Protein AF-A0A5E4NV69-F1 (afdb_monomer_lite)

pLDDT: mean 78.33, std 26.81, range [25.09, 98.44]

Foldseek 3Di:
DKAWQPQLFLQHFPHTDIDDDDPDVVVVVQVVCQCPQCDPDPPDHPDGHHPHDDDPNRVVRSVVCVVCSVVSLVVLVVLLVVVCVLCPPPPKAWDDDDPPDDDSCSFGWIWALPVVVVQVVCVVVVWHKDFDDQADPCRDPVNVVSVVVPCVDVQQPPPPDDDDSSSGTIMGTDRDPPDDPDRPDDDDDDDDDDDDDDDDDDDDDD

Radius of gyration: 25.79 Å; chains: 1; bounding box: 51×70×80 Å

Secondary structure (DSSP, 8-state):
-EEE--TTSTT--SS--EEE--S-HHHHHHHHHHTBTT-SBTTB--S---B-PPPHHHHHHHHHHGGGHHHHHHHHHHHHHHHHHHTTTSSSB---PPTT-----S---EEETTHHHHHHHHHHTT--EEES-SS-GGGSGGGGGGGGGGGG-TTT----SSS-TT-SEEEEE---TT----------------------------

Structure (mmCIF, N/CA/C/O backbone):
data_AF-A0A5E4NV69-F1
#
_entry.id   AF-A0A5E4NV69-F1
#
loop_
_atom_site.group_PDB
_atom_site.id
_atom_site.type_symbol
_atom_site.label_atom_id
_atom_site.label_alt_id
_atom_site.label_comp_id
_atom_site.label_asym_id
_atom_site.label_entity_id
_atom_site.label_seq_id
_atom_site.pdbx_PDB_ins_code
_atom_site.Cartn_x
_atom_site.Cartn_y
_atom_site.Cartn_z
_atom_site.occupancy
_atom_site.B_iso_or_equiv
_atom_site.auth_seq_id
_atom_site.auth_comp_id
_atom_site.auth_asym_id
_atom_site.auth_atom_id
_atom_site.pdbx_PDB_model_num
ATOM 1 N N . MET A 1 1 ? -1.134 5.562 -13.848 1.00 91.81 1 MET A N 1
ATOM 2 C CA . MET A 1 1 ? -1.325 5.163 -12.432 1.00 91.81 1 MET A CA 1
ATOM 3 C C . MET A 1 1 ? -0.018 4.654 -11.845 1.00 91.81 1 MET A C 1
ATOM 5 O O . MET A 1 1 ? 0.727 3.996 -12.557 1.00 91.81 1 MET A O 1
ATOM 9 N N . ALA A 1 2 ? 0.255 4.934 -10.568 1.00 96.50 2 ALA A N 1
ATOM 10 C CA . ALA A 1 2 ? 1.424 4.419 -9.848 1.00 96.50 2 ALA A CA 1
ATOM 11 C C . ALA A 1 2 ? 0.993 3.464 -8.725 1.00 96.50 2 ALA A C 1
ATOM 13 O O . ALA A 1 2 ? 0.001 3.708 -8.038 1.00 96.50 2 ALA A O 1
ATOM 14 N N . TRP A 1 3 ? 1.753 2.390 -8.536 1.00 97.56 3 TRP A N 1
ATOM 15 C CA . TRP A 1 3 ? 1.446 1.288 -7.630 1.00 97.56 3 TRP A CA 1
ATOM 16 C C . TRP A 1 3 ? 2.608 1.041 -6.676 1.00 97.56 3 TRP A C 1
ATOM 18 O O . TRP A 1 3 ? 3.769 1.074 -7.079 1.00 97.56 3 TRP A O 1
ATOM 28 N N . SER A 1 4 ? 2.285 0.740 -5.419 1.00 97.50 4 SER A N 1
ATOM 29 C CA . SER A 1 4 ? 3.247 0.266 -4.424 1.00 97.50 4 SER A CA 1
ATOM 30 C C . SER A 1 4 ? 3.010 -1.214 -4.161 1.00 97.50 4 SER A C 1
ATOM 32 O O . SER A 1 4 ? 1.874 -1.627 -3.916 1.00 97.50 4 SER A O 1
ATOM 34 N N . PHE A 1 5 ? 4.095 -1.979 -4.155 1.00 98.00 5 PHE A N 1
ATOM 35 C CA . PHE A 1 5 ? 4.128 -3.389 -3.784 1.00 98.00 5 PHE A CA 1
ATOM 36 C C . PHE A 1 5 ? 4.839 -3.611 -2.451 1.00 98.00 5 PHE A C 1
ATOM 38 O O . PHE A 1 5 ? 5.329 -4.707 -2.195 1.00 98.00 5 PHE A O 1
ATOM 45 N N . TYR A 1 6 ? 4.868 -2.595 -1.582 1.00 97.06 6 TYR A N 1
ATOM 46 C CA . TYR A 1 6 ? 5.355 -2.760 -0.214 1.00 97.06 6 TYR A CA 1
ATOM 47 C C . TYR A 1 6 ? 4.660 -3.969 0.448 1.00 97.06 6 TYR A C 1
ATOM 49 O O . TYR A 1 6 ? 3.451 -4.137 0.243 1.00 97.06 6 TYR A O 1
ATOM 57 N N . PRO A 1 7 ? 5.344 -4.801 1.256 1.00 96.06 7 PRO A N 1
ATOM 58 C CA . PRO A 1 7 ? 4.806 -6.095 1.692 1.00 96.06 7 PRO A CA 1
ATOM 59 C C . PRO A 1 7 ? 3.445 -6.026 2.402 1.00 96.06 7 PRO A C 1
ATOM 61 O O . PRO A 1 7 ? 2.652 -6.962 2.324 1.00 96.06 7 PRO A O 1
ATOM 64 N N . GLY A 1 8 ? 3.132 -4.900 3.053 1.00 91.56 8 GLY A N 1
ATOM 65 C CA . GLY A 1 8 ? 1.837 -4.667 3.702 1.00 91.56 8 GLY A CA 1
ATOM 66 C C . GLY A 1 8 ? 0.659 -4.356 2.761 1.00 91.56 8 GLY A C 1
ATOM 67 O O . GLY A 1 8 ? -0.475 -4.261 3.234 1.00 91.56 8 GLY A O 1
ATOM 68 N N . LYS A 1 9 ? 0.886 -4.151 1.458 1.00 95.00 9 LYS A N 1
ATOM 69 C CA . LYS A 1 9 ? -0.160 -3.842 0.464 1.00 95.00 9 LYS A CA 1
ATOM 70 C C . LYS A 1 9 ? -0.985 -5.082 0.113 1.00 95.00 9 LYS A C 1
ATOM 72 O O . LYS A 1 9 ? -0.605 -6.212 0.402 1.00 95.00 9 LYS A O 1
ATOM 77 N N . ASN A 1 10 ? -2.144 -4.872 -0.516 1.00 95.94 10 ASN A N 1
ATOM 78 C CA . ASN A 1 10 ? -3.026 -5.977 -0.917 1.00 95.94 10 ASN A CA 1
ATOM 79 C C . ASN A 1 10 ? -2.339 -6.947 -1.883 1.00 95.94 10 ASN A C 1
ATOM 81 O O . ASN A 1 10 ? -2.522 -8.155 -1.766 1.00 95.94 10 ASN A O 1
ATOM 85 N N . LEU A 1 11 ? -1.529 -6.401 -2.789 1.00 97.56 11 LEU A N 1
ATOM 86 C CA . LEU A 1 11 ? -0.568 -7.131 -3.598 1.00 97.56 11 LEU A CA 1
ATOM 87 C C . LEU A 1 11 ? 0.833 -6.680 -3.171 1.00 97.56 11 LEU A C 1
ATOM 89 O O . LEU A 1 11 ? 1.351 -5.689 -3.672 1.00 97.56 11 LEU A O 1
ATOM 93 N N . GLY A 1 12 ? 1.394 -7.354 -2.170 1.00 96.94 12 GLY A N 1
ATOM 94 C CA . GLY A 1 12 ? 2.727 -7.059 -1.644 1.00 96.94 12 GLY A CA 1
ATOM 95 C C . GLY A 1 12 ? 3.786 -8.012 -2.192 1.00 96.94 12 GLY A C 1
ATOM 96 O O . GLY A 1 12 ? 3.556 -9.226 -2.268 1.00 96.94 12 GLY A O 1
ATOM 97 N N . ALA A 1 13 ? 4.959 -7.478 -2.515 1.00 97.50 13 ALA A N 1
ATOM 98 C CA . ALA A 1 13 ? 6.169 -8.244 -2.775 1.00 97.50 13 ALA A CA 1
ATOM 99 C C . ALA A 1 13 ? 6.773 -8.759 -1.443 1.00 97.50 13 ALA A C 1
ATOM 101 O O . ALA A 1 13 ? 6.109 -8.722 -0.402 1.00 97.50 13 ALA A O 1
ATOM 102 N N . VAL A 1 14 ? 7.995 -9.296 -1.463 1.00 97.25 14 VAL A N 1
ATOM 103 C CA . VAL A 1 14 ? 8.754 -9.684 -0.247 1.00 97.25 14 VAL A CA 1
ATOM 104 C C . VAL A 1 14 ? 9.801 -8.639 0.157 1.00 97.25 14 VAL A C 1
ATOM 106 O O . VAL A 1 14 ? 10.540 -8.840 1.111 1.00 97.25 14 VAL A O 1
ATOM 109 N N . GLY A 1 15 ? 9.834 -7.508 -0.541 1.00 96.94 15 GLY A N 1
ATOM 110 C CA . GLY A 1 15 ? 10.626 -6.323 -0.233 1.00 96.94 15 GLY A CA 1
ATOM 111 C C . GLY A 1 15 ? 9.970 -5.083 -0.836 1.00 96.94 15 GLY A C 1
ATOM 112 O O . GLY A 1 15 ? 8.759 -5.076 -1.080 1.00 96.94 15 GLY A O 1
ATOM 113 N N . ASP A 1 16 ? 10.761 -4.046 -1.090 1.00 97.44 16 ASP A N 1
ATOM 114 C CA . ASP A 1 16 ? 10.272 -2.857 -1.780 1.00 97.44 16 ASP A CA 1
ATOM 115 C C . ASP A 1 16 ? 10.024 -3.122 -3.267 1.00 97.44 16 ASP A C 1
ATOM 117 O O . ASP A 1 16 ? 10.687 -3.928 -3.920 1.00 97.44 16 ASP A O 1
ATOM 121 N N . GLY A 1 17 ? 9.024 -2.433 -3.807 1.00 97.38 17 GLY A N 1
ATOM 122 C CA . GLY A 1 17 ? 8.652 -2.564 -5.202 1.00 97.38 17 GLY A CA 1
ATOM 123 C C . GLY A 1 17 ? 7.535 -1.610 -5.584 1.00 97.38 17 GLY A C 1
ATOM 124 O O . GLY A 1 17 ? 6.737 -1.166 -4.750 1.00 97.38 17 GLY A O 1
ATOM 125 N N . GLY A 1 18 ? 7.460 -1.319 -6.874 1.00 97.62 18 GLY A N 1
ATOM 126 C CA . GLY A 1 18 ? 6.408 -0.500 -7.445 1.00 97.62 18 GLY A CA 1
ATOM 127 C C . GLY A 1 18 ? 6.291 -0.705 -8.944 1.00 97.62 18 GLY A C 1
ATOM 128 O O . GLY A 1 18 ? 7.135 -1.342 -9.575 1.00 97.62 18 GLY A O 1
ATOM 129 N N . ALA A 1 19 ? 5.218 -0.165 -9.504 1.00 97.81 19 ALA A N 1
ATOM 130 C CA . ALA A 1 19 ? 4.977 -0.166 -10.936 1.00 97.81 19 ALA A CA 1
ATOM 131 C C . ALA A 1 19 ? 4.262 1.113 -11.356 1.00 97.81 19 ALA A C 1
ATOM 133 O O . ALA A 1 19 ? 3.550 1.738 -10.571 1.00 97.81 19 ALA A O 1
ATOM 134 N N . VAL A 1 20 ? 4.411 1.457 -12.629 1.00 97.94 20 VAL A N 1
ATOM 135 C CA . VAL A 1 20 ? 3.576 2.451 -13.294 1.00 97.94 20 VAL A CA 1
ATOM 136 C C . VAL A 1 20 ? 2.829 1.750 -14.418 1.00 97.94 20 VAL A C 1
ATOM 138 O O . VAL A 1 20 ? 3.419 0.959 -15.148 1.00 97.94 20 VAL A O 1
ATOM 141 N N . THR A 1 21 ? 1.536 2.034 -14.543 1.00 97.62 21 THR A N 1
ATOM 142 C CA . THR A 1 21 ? 0.706 1.627 -15.681 1.00 97.62 21 THR A CA 1
ATOM 143 C C . THR A 1 21 ? 0.176 2.870 -16.383 1.00 97.62 21 THR A C 1
ATOM 145 O O . THR A 1 21 ? -0.153 3.866 -15.732 1.00 97.62 21 THR A O 1
ATOM 148 N N . THR A 1 22 ? 0.126 2.840 -17.706 1.00 97.88 22 THR A N 1
ATOM 149 C CA . THR A 1 22 ? -0.344 3.939 -18.551 1.00 97.88 22 THR A CA 1
ATOM 150 C C . THR A 1 22 ? -0.763 3.360 -19.894 1.00 97.88 22 THR A C 1
ATOM 152 O O . THR A 1 22 ? -0.129 2.409 -20.351 1.00 97.88 22 THR A O 1
ATOM 155 N N . ASP A 1 23 ? -1.792 3.939 -20.505 1.00 98.06 23 ASP A N 1
ATOM 156 C CA . ASP A 1 23 ? -2.220 3.586 -21.865 1.00 98.06 23 ASP A CA 1
ATOM 157 C C . ASP A 1 23 ? -1.517 4.464 -22.916 1.00 98.06 23 ASP A C 1
ATOM 159 O O . ASP A 1 23 ? -1.581 4.193 -24.110 1.00 98.06 23 ASP A O 1
ATOM 163 N N . ASP A 1 24 ? -0.808 5.508 -22.469 1.00 98.31 24 ASP A N 1
ATOM 164 C CA . ASP A 1 24 ? 0.009 6.377 -23.315 1.00 98.31 24 ASP A CA 1
ATOM 165 C C . ASP A 1 24 ? 1.409 5.758 -23.541 1.00 98.31 24 ASP A C 1
ATOM 167 O O . ASP A 1 24 ? 2.194 5.648 -22.581 1.00 98.31 24 ASP A O 1
ATOM 171 N N . PRO A 1 25 ? 1.751 5.369 -24.785 1.00 97.69 25 PRO A N 1
ATOM 172 C CA . PRO A 1 25 ? 3.029 4.738 -25.099 1.00 97.69 25 PRO A CA 1
ATOM 173 C C . PRO A 1 25 ? 4.227 5.682 -24.934 1.00 97.69 25 PRO A C 1
ATOM 175 O O . PRO A 1 25 ? 5.321 5.220 -24.599 1.00 97.69 25 PRO A O 1
ATOM 178 N N . GLU A 1 26 ? 4.048 6.992 -25.108 1.00 97.44 26 GLU A N 1
ATOM 179 C CA . GLU A 1 26 ? 5.129 7.964 -24.950 1.00 97.44 26 GLU A CA 1
ATOM 180 C C . GLU A 1 26 ? 5.479 8.150 -23.470 1.00 97.44 26 GLU A C 1
ATOM 182 O O . GLU A 1 26 ? 6.657 8.144 -23.092 1.00 97.44 26 GLU A O 1
ATOM 187 N N . ILE A 1 27 ? 4.467 8.193 -22.595 1.00 97.25 27 ILE A N 1
ATOM 188 C CA . ILE A 1 27 ? 4.689 8.162 -21.142 1.00 97.25 27 ILE A CA 1
ATOM 189 C C . ILE A 1 27 ? 5.402 6.863 -20.742 1.00 97.25 27 ILE A C 1
ATOM 191 O O . ILE A 1 27 ? 6.358 6.905 -19.961 1.00 97.25 27 ILE A O 1
ATOM 195 N N . ALA A 1 28 ? 4.984 5.713 -21.283 1.00 97.69 28 ALA A N 1
ATOM 196 C CA . ALA A 1 28 ? 5.610 4.426 -20.981 1.00 97.69 28 ALA A CA 1
ATOM 197 C C . ALA A 1 28 ? 7.098 4.409 -21.370 1.00 97.69 28 ALA A C 1
ATOM 199 O O . ALA A 1 28 ? 7.946 4.037 -20.551 1.00 97.69 28 ALA A O 1
ATOM 200 N N . ARG A 1 29 ? 7.427 4.875 -22.583 1.00 96.06 29 ARG A N 1
ATOM 201 C CA . ARG A 1 29 ? 8.802 4.975 -23.092 1.00 96.06 29 ARG A CA 1
ATOM 202 C C . ARG A 1 29 ? 9.661 5.873 -22.206 1.00 96.06 29 ARG A C 1
ATOM 204 O O . ARG A 1 29 ? 10.745 5.473 -21.775 1.00 96.06 29 ARG A O 1
ATOM 211 N N . ARG A 1 30 ? 9.156 7.063 -21.872 1.00 96.38 30 ARG A N 1
ATOM 212 C CA . ARG A 1 30 ? 9.874 8.033 -21.039 1.00 96.38 30 ARG A CA 1
ATOM 213 C C . ARG A 1 30 ? 10.134 7.499 -19.631 1.00 96.38 30 ARG A C 1
ATOM 215 O O . ARG A 1 30 ? 11.241 7.642 -19.118 1.00 96.38 30 ARG A O 1
ATOM 222 N N . ILE A 1 31 ? 9.157 6.838 -19.010 1.00 97.12 31 ILE A N 1
ATOM 223 C CA . ILE A 1 31 ? 9.326 6.233 -17.680 1.00 97.12 31 ILE A CA 1
ATOM 224 C C . ILE A 1 31 ? 10.313 5.061 -17.719 1.00 97.12 31 ILE A C 1
ATOM 226 O O . ILE A 1 31 ? 11.143 4.942 -16.817 1.00 97.12 31 ILE A O 1
ATOM 230 N N . ALA A 1 32 ? 10.264 4.217 -18.755 1.00 96.06 32 ALA A N 1
ATOM 231 C CA . ALA A 1 32 ? 11.192 3.098 -18.921 1.00 96.06 32 ALA A CA 1
ATOM 232 C C . ALA A 1 32 ? 12.655 3.561 -19.034 1.00 96.06 32 ALA A C 1
ATOM 234 O O . ALA A 1 32 ? 13.538 2.936 -18.446 1.00 96.06 32 ALA A O 1
ATOM 235 N N . MET A 1 33 ? 12.889 4.680 -19.722 1.00 96.81 33 MET A N 1
ATOM 236 C CA . MET A 1 33 ? 14.194 5.334 -19.808 1.00 96.81 33 MET A CA 1
ATOM 237 C C . MET A 1 33 ? 14.602 5.945 -18.455 1.00 96.81 33 MET A C 1
ATOM 239 O O . MET A 1 33 ? 15.673 5.638 -17.930 1.00 96.81 33 MET A O 1
ATOM 243 N N . LEU A 1 34 ? 13.735 6.757 -17.836 1.00 97.81 34 LEU A N 1
ATOM 244 C CA . LEU A 1 34 ? 14.025 7.443 -16.568 1.00 97.81 34 LEU A CA 1
ATOM 245 C C . LEU A 1 34 ? 14.332 6.479 -15.418 1.00 97.81 34 LEU A C 1
ATOM 247 O O . LEU A 1 34 ? 15.225 6.761 -14.625 1.00 97.81 34 LEU A O 1
ATOM 251 N N . ARG A 1 35 ? 13.633 5.341 -15.326 1.00 96.81 35 ARG A N 1
ATOM 252 C CA . ARG A 1 35 ? 13.859 4.340 -14.267 1.00 96.81 35 ARG A CA 1
ATOM 253 C C . ARG A 1 35 ? 15.181 3.573 -14.405 1.00 96.81 35 ARG A C 1
ATOM 255 O O . ARG A 1 35 ? 15.545 2.820 -13.499 1.00 96.81 35 ARG A O 1
ATOM 262 N N . ASN A 1 36 ? 15.836 3.703 -15.558 1.00 97.19 36 ASN A N 1
ATOM 263 C CA . ASN A 1 36 ? 17.073 3.028 -15.925 1.00 97.19 36 ASN A CA 1
ATOM 264 C C . ASN A 1 36 ? 18.149 4.062 -16.287 1.00 97.19 36 ASN A C 1
ATOM 266 O O . ASN A 1 36 ? 18.654 4.078 -17.403 1.00 97.19 36 ASN A O 1
ATOM 270 N N . TYR A 1 37 ? 18.466 4.961 -15.354 1.00 97.38 37 TYR A N 1
ATOM 271 C CA . TYR A 1 37 ? 19.518 5.982 -15.493 1.00 97.38 37 TYR A CA 1
ATOM 272 C C . TYR A 1 37 ? 19.330 6.981 -16.648 1.00 97.38 37 TYR A C 1
ATOM 274 O O . TYR A 1 37 ? 20.236 7.755 -16.936 1.00 97.38 37 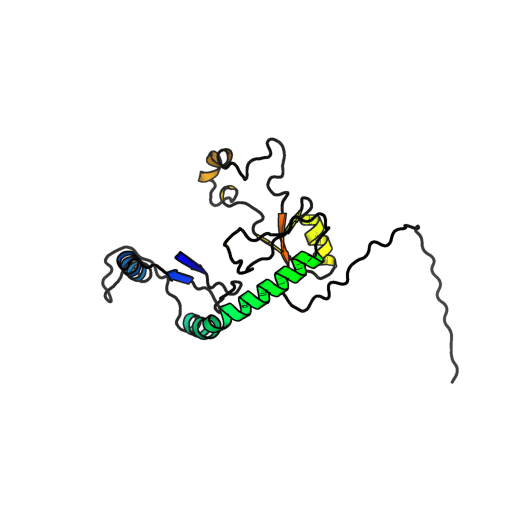TYR A O 1
ATOM 282 N N . GLY A 1 38 ? 18.151 7.019 -17.276 1.00 96.81 38 GLY A N 1
ATOM 283 C CA . GLY A 1 38 ? 17.911 7.835 -18.464 1.00 96.81 38 GLY A CA 1
ATOM 284 C C . GLY A 1 38 ? 18.402 7.175 -19.753 1.00 96.81 38 GLY A C 1
ATOM 285 O O . GLY A 1 38 ? 18.687 7.868 -20.725 1.00 96.81 38 GLY A O 1
ATOM 286 N N . SER A 1 39 ? 18.509 5.845 -19.752 1.00 95.00 39 SER A N 1
ATOM 287 C CA . SER A 1 39 ? 19.105 5.056 -20.823 1.00 95.00 39 SER A CA 1
ATOM 288 C C . SER A 1 39 ? 18.099 4.100 -21.458 1.00 95.00 39 SER A C 1
ATOM 290 O O . SER A 1 39 ? 17.539 3.229 -20.782 1.00 95.00 39 SER A O 1
ATOM 292 N N . ALA A 1 40 ? 17.909 4.241 -22.772 1.00 91.06 40 ALA A N 1
ATOM 293 C CA . ALA A 1 40 ? 17.270 3.230 -23.616 1.00 91.06 40 ALA A CA 1
ATOM 294 C C . ALA A 1 40 ? 18.294 2.255 -24.230 1.00 91.06 40 ALA A C 1
ATOM 296 O O . ALA A 1 40 ? 17.983 1.084 -24.438 1.00 91.06 40 ALA A O 1
ATOM 297 N N . THR A 1 41 ? 19.523 2.725 -24.468 1.00 91.69 41 THR A N 1
ATOM 298 C CA . THR A 1 41 ? 20.616 1.957 -25.081 1.00 91.69 41 THR A CA 1
ATOM 299 C C . THR A 1 41 ? 21.783 1.838 -24.115 1.00 91.69 41 THR A C 1
ATOM 301 O O . THR A 1 41 ? 22.213 2.833 -23.537 1.00 91.69 41 THR A O 1
ATOM 304 N N . LYS A 1 42 ? 22.336 0.629 -23.962 1.00 88.88 42 LYS A N 1
ATOM 305 C CA . LYS A 1 42 ? 23.443 0.350 -23.035 1.00 88.88 42 LYS A CA 1
ATOM 306 C C . LYS A 1 42 ? 24.575 1.378 -23.204 1.00 88.88 42 LYS A C 1
ATOM 308 O O . LYS A 1 42 ? 25.061 1.579 -24.310 1.00 88.88 42 LYS A O 1
ATOM 313 N N . TYR A 1 43 ? 24.989 1.987 -22.091 1.00 90.62 43 TYR A N 1
ATOM 314 C CA . TYR A 1 43 ? 26.033 3.023 -22.006 1.00 90.62 43 TYR A CA 1
ATOM 315 C C . TYR A 1 43 ? 25.702 4.392 -22.622 1.00 90.62 43 TYR A C 1
ATOM 317 O O . TYR A 1 43 ? 26.544 5.283 -22.579 1.00 90.62 43 TYR A O 1
ATOM 325 N N . VAL A 1 44 ? 24.480 4.603 -23.114 1.00 94.88 44 VAL A N 1
ATOM 326 C CA . VAL A 1 44 ? 24.009 5.907 -23.594 1.00 94.88 44 VAL A CA 1
ATOM 327 C C . VAL A 1 44 ? 22.904 6.403 -22.668 1.00 94.88 44 VAL A C 1
ATOM 329 O O . VAL A 1 44 ? 21.872 5.746 -22.525 1.00 94.88 44 VAL A O 1
ATOM 332 N N . ASN A 1 45 ? 23.122 7.558 -22.036 1.00 95.06 45 ASN A N 1
ATOM 333 C CA . ASN A 1 45 ? 22.131 8.222 -21.188 1.00 95.06 45 ASN A CA 1
ATOM 334 C C . ASN A 1 45 ? 21.673 9.508 -21.888 1.00 95.06 45 ASN A C 1
ATOM 336 O O . ASN A 1 45 ? 22.459 10.441 -22.033 1.00 95.06 45 ASN A O 1
ATOM 340 N N . GLU A 1 46 ? 20.418 9.556 -22.322 1.00 93.94 46 GLU A N 1
ATOM 341 C CA . GLU A 1 46 ? 19.849 10.694 -23.062 1.00 93.94 46 GLU A CA 1
ATOM 342 C C . GLU A 1 46 ? 19.370 11.805 -22.120 1.00 93.94 46 GLU A C 1
ATOM 344 O O . GLU A 1 46 ? 19.387 12.987 -22.456 1.00 93.94 46 GLU A O 1
ATOM 349 N N . VAL A 1 47 ? 18.941 11.426 -20.915 1.00 95.81 47 VAL A N 1
ATOM 350 C CA . VAL A 1 47 ? 18.394 12.334 -19.901 1.00 95.81 47 VAL A CA 1
ATOM 351 C C . VAL A 1 47 ? 18.895 11.953 -18.510 1.00 95.81 47 VAL A C 1
ATOM 353 O O . VAL A 1 47 ? 19.395 10.855 -18.288 1.00 95.81 47 VAL A O 1
ATOM 356 N N . LYS A 1 48 ? 18.735 12.844 -17.527 1.00 97.31 48 LYS A N 1
ATOM 357 C CA . LYS A 1 48 ? 19.029 12.522 -16.122 1.00 97.31 48 LYS A CA 1
ATOM 358 C C . LYS A 1 48 ? 17.925 11.625 -15.552 1.00 97.31 48 LYS A C 1
ATOM 360 O O . LYS A 1 48 ? 16.832 12.109 -15.262 1.00 97.31 48 LYS A O 1
ATOM 365 N N . GLY A 1 49 ? 18.202 10.330 -15.412 1.00 96.88 49 GLY A N 1
ATOM 366 C CA . GLY A 1 49 ? 17.304 9.368 -14.765 1.00 96.88 49 GLY A CA 1
ATOM 367 C C . GLY A 1 49 ? 17.755 8.942 -13.366 1.00 96.88 49 GLY A C 1
ATOM 368 O O . GLY A 1 49 ? 18.634 9.543 -12.753 1.00 96.88 49 GLY A O 1
ATOM 369 N N . VAL A 1 50 ? 17.146 7.865 -12.874 1.00 97.56 50 VAL A N 1
ATOM 370 C CA . VAL A 1 50 ? 17.427 7.220 -11.584 1.00 97.56 50 VAL A CA 1
ATOM 371 C C . VAL A 1 50 ? 17.541 5.705 -11.763 1.00 97.56 50 VAL A C 1
ATOM 373 O O . VAL A 1 50 ? 17.146 5.164 -12.793 1.00 97.56 50 VAL A O 1
ATOM 376 N N . ASN A 1 51 ? 18.045 4.997 -10.753 1.00 97.44 51 ASN A N 1
ATOM 377 C CA . ASN A 1 51 ? 17.949 3.538 -10.679 1.00 97.44 51 ASN A CA 1
ATOM 378 C C . ASN A 1 51 ? 16.714 3.150 -9.861 1.00 97.44 51 ASN A C 1
ATOM 380 O O . ASN A 1 51 ? 16.770 3.128 -8.634 1.00 97.44 51 ASN A O 1
ATOM 384 N N . SER A 1 52 ? 15.595 2.869 -10.523 1.00 97.31 52 SER A N 1
ATOM 385 C CA . SER A 1 52 ? 14.347 2.493 -9.848 1.00 97.31 52 SER A CA 1
ATOM 386 C C . SER A 1 52 ? 13.674 1.343 -10.592 1.00 97.31 52 SER A C 1
ATOM 388 O O . SER A 1 52 ? 12.676 1.498 -11.295 1.00 97.31 52 SER A O 1
ATOM 390 N N . ARG A 1 53 ? 14.293 0.167 -10.498 1.00 96.81 53 ARG A N 1
ATOM 391 C CA . ARG A 1 53 ? 13.848 -1.057 -11.172 1.00 96.81 53 ARG A CA 1
ATOM 392 C C . ARG A 1 53 ? 13.171 -1.990 -10.171 1.00 96.81 53 ARG A C 1
ATOM 394 O O . ARG A 1 53 ? 13.415 -1.905 -8.974 1.00 96.81 53 ARG A O 1
ATOM 401 N N . LEU A 1 54 ? 12.309 -2.866 -10.680 1.00 97.94 54 LEU A N 1
ATOM 402 C CA . LEU A 1 54 ? 11.738 -3.957 -9.899 1.00 97.94 54 LEU A CA 1
ATOM 403 C C . LEU A 1 54 ? 12.628 -5.187 -10.064 1.00 97.94 54 LEU A C 1
ATOM 405 O O . LEU A 1 54 ? 12.846 -5.633 -11.193 1.00 97.94 54 LEU A O 1
ATOM 409 N N . ASP A 1 55 ? 13.112 -5.736 -8.955 1.00 97.56 55 ASP A N 1
ATOM 410 C CA . ASP A 1 55 ? 13.969 -6.917 -8.994 1.00 97.56 55 ASP A CA 1
ATOM 411 C C . ASP A 1 55 ? 13.211 -8.135 -9.554 1.00 97.56 55 ASP A C 1
ATOM 413 O O . ASP A 1 55 ? 12.043 -8.347 -9.201 1.00 97.56 55 ASP A O 1
ATOM 417 N N . PRO A 1 56 ? 13.863 -8.999 -10.357 1.00 98.00 56 PRO A N 1
ATOM 418 C CA . PRO A 1 56 ? 13.233 -10.202 -10.902 1.00 98.00 56 PRO A CA 1
ATOM 419 C C . PRO A 1 56 ? 12.638 -11.126 -9.832 1.00 98.00 56 PRO A C 1
ATOM 421 O O . PRO A 1 56 ? 11.573 -11.703 -10.043 1.00 98.00 56 PRO A O 1
ATOM 424 N N . LEU A 1 57 ? 13.271 -11.222 -8.657 1.00 98.19 57 LEU A N 1
ATOM 425 C CA . LEU A 1 57 ? 12.749 -12.008 -7.537 1.00 98.19 57 LEU A CA 1
ATOM 426 C C . LEU A 1 57 ? 11.419 -11.443 -7.014 1.00 98.19 57 LEU A C 1
ATOM 428 O O . LEU A 1 57 ? 10.469 -12.191 -6.786 1.00 98.19 57 LEU A O 1
ATOM 432 N N . GLN A 1 58 ? 11.327 -10.118 -6.871 1.00 98.38 58 GLN A N 1
ATOM 433 C CA . GLN A 1 58 ? 10.090 -9.455 -6.453 1.00 98.38 58 GLN A CA 1
ATOM 434 C C . GLN A 1 58 ? 9.003 -9.636 -7.519 1.00 98.38 58 GLN A C 1
ATOM 436 O O . GLN A 1 58 ? 7.861 -9.953 -7.185 1.00 98.38 58 GLN A O 1
ATOM 441 N N . ALA A 1 59 ? 9.362 -9.507 -8.800 1.00 98.25 59 ALA A N 1
ATOM 442 C CA . ALA A 1 59 ? 8.453 -9.735 -9.919 1.00 98.25 59 ALA A CA 1
ATOM 443 C C . ALA A 1 59 ? 7.912 -11.176 -9.950 1.00 98.25 59 ALA A C 1
ATOM 445 O O . ALA A 1 59 ? 6.708 -11.363 -10.118 1.00 98.25 59 ALA A O 1
ATOM 446 N N . ALA A 1 60 ? 8.756 -12.184 -9.710 1.00 98.31 60 ALA A N 1
ATOM 447 C CA . ALA A 1 60 ? 8.344 -13.588 -9.650 1.00 98.31 60 ALA A CA 1
ATOM 448 C C . ALA A 1 60 ? 7.342 -13.849 -8.512 1.00 98.31 60 ALA A C 1
ATOM 450 O O . ALA A 1 60 ? 6.307 -14.483 -8.718 1.00 98.31 60 ALA A O 1
ATOM 451 N N . VAL A 1 61 ? 7.592 -13.294 -7.321 1.00 98.06 61 VAL A N 1
ATOM 452 C CA . VAL A 1 61 ? 6.646 -13.383 -6.197 1.00 98.06 61 VAL A CA 1
ATOM 453 C C . VAL A 1 61 ? 5.315 -12.714 -6.539 1.00 98.06 61 VAL A C 1
ATOM 455 O O . VAL A 1 61 ? 4.247 -13.266 -6.262 1.00 98.06 61 VAL A O 1
ATOM 458 N N . LEU A 1 62 ? 5.355 -11.524 -7.141 1.00 98.38 62 LEU A N 1
ATOM 459 C CA . LEU A 1 62 ? 4.152 -10.798 -7.544 1.00 98.38 62 LEU A CA 1
ATOM 460 C C . LEU A 1 62 ? 3.363 -11.559 -8.613 1.00 98.38 62 LEU A C 1
ATOM 462 O O . LEU A 1 62 ? 2.139 -11.609 -8.515 1.00 98.38 62 LEU A O 1
ATOM 466 N N . ALA A 1 63 ? 4.038 -12.203 -9.568 1.00 98.38 63 ALA A N 1
ATOM 467 C CA . ALA A 1 63 ? 3.408 -13.012 -10.608 1.00 98.38 63 ALA A CA 1
ATOM 468 C C . ALA A 1 63 ? 2.602 -14.186 -10.027 1.00 98.38 63 ALA A C 1
ATOM 470 O O . ALA A 1 63 ? 1.503 -14.465 -10.496 1.00 98.38 63 ALA A O 1
ATOM 471 N N . VAL A 1 64 ? 3.087 -14.818 -8.953 1.00 98.19 64 VAL A N 1
ATOM 472 C CA . VAL A 1 64 ? 2.345 -15.874 -8.240 1.00 98.19 64 VAL A CA 1
ATOM 473 C C . VAL A 1 64 ? 1.142 -15.310 -7.473 1.00 98.19 64 VAL A C 1
ATOM 475 O O . VAL A 1 64 ? 0.081 -15.936 -7.413 1.00 98.19 64 VAL A O 1
ATOM 478 N N . LYS A 1 65 ? 1.284 -14.127 -6.863 1.00 98.06 65 LYS A N 1
ATOM 479 C CA . LYS A 1 65 ? 0.235 -13.518 -6.026 1.00 98.06 65 LYS A CA 1
ATOM 480 C C . LYS A 1 65 ? -0.874 -12.841 -6.833 1.00 98.06 65 LYS A C 1
ATOM 482 O O . LYS A 1 65 ? -2.022 -12.841 -6.391 1.00 98.06 65 LYS A O 1
ATOM 487 N N . LEU A 1 66 ? -0.555 -12.256 -7.986 1.00 98.25 66 LEU A N 1
ATOM 488 C CA . LEU A 1 66 ? -1.477 -11.430 -8.768 1.00 98.25 66 LEU A CA 1
ATOM 489 C C . LEU A 1 66 ? -2.771 -12.174 -9.166 1.00 98.25 66 LEU A C 1
ATOM 491 O O . LEU A 1 66 ? -3.842 -11.620 -8.914 1.00 98.25 66 LEU A O 1
ATOM 495 N N . PRO A 1 67 ? -2.740 -13.432 -9.653 1.00 98.44 67 PRO A N 1
ATOM 496 C CA . PRO A 1 67 ? -3.960 -14.188 -9.957 1.00 98.44 67 PRO A CA 1
ATOM 497 C C . PRO A 1 67 ? -4.874 -14.428 -8.744 1.00 98.44 67 PRO A C 1
ATOM 499 O O . PRO A 1 67 ? -6.075 -14.626 -8.899 1.00 98.44 67 PRO A O 1
ATOM 502 N N . ARG A 1 68 ? -4.332 -14.393 -7.518 1.00 97.75 68 ARG A N 1
ATOM 503 C CA . ARG A 1 68 ? -5.089 -14.592 -6.267 1.00 97.75 68 ARG A CA 1
ATOM 504 C C . ARG A 1 68 ? -5.693 -13.299 -5.716 1.00 97.75 68 ARG A C 1
ATOM 506 O O . ARG A 1 68 ? -6.503 -13.341 -4.790 1.00 97.75 68 ARG A O 1
ATOM 513 N N . LEU A 1 69 ? -5.320 -12.142 -6.266 1.00 96.88 69 LEU A N 1
ATOM 514 C CA . LEU A 1 69 ? -5.674 -10.833 -5.715 1.00 96.88 69 LEU A CA 1
ATOM 515 C C . LEU A 1 69 ? -7.191 -10.610 -5.639 1.00 96.88 69 LEU A C 1
ATOM 517 O O . LEU A 1 69 ? -7.678 -10.088 -4.635 1.00 96.88 69 LEU A O 1
ATOM 521 N N . ALA A 1 70 ? -7.940 -11.018 -6.667 1.00 96.81 70 ALA A N 1
ATOM 522 C CA . ALA A 1 70 ? -9.395 -10.875 -6.696 1.00 96.81 70 ALA A CA 1
ATOM 523 C C . ALA A 1 70 ? -10.065 -11.671 -5.560 1.00 96.81 70 ALA A C 1
ATOM 525 O O . ALA A 1 70 ? -10.863 -11.122 -4.798 1.00 96.81 70 ALA A O 1
ATOM 526 N N . GLU A 1 71 ? -9.668 -12.934 -5.385 1.00 97.75 71 GLU A N 1
ATOM 527 C CA . GLU A 1 71 ? -10.145 -13.810 -4.311 1.00 97.75 71 GLU A CA 1
ATOM 528 C C . GLU A 1 71 ? -9.831 -13.223 -2.923 1.00 97.75 71 GLU A C 1
ATOM 530 O O . GLU A 1 71 ? -10.691 -13.164 -2.036 1.00 97.75 71 GLU A O 1
ATOM 535 N N . TRP A 1 72 ? -8.607 -12.725 -2.732 1.00 97.38 72 TRP A N 1
ATOM 536 C CA . TRP A 1 72 ? -8.188 -12.108 -1.474 1.00 97.38 72 TRP A CA 1
ATOM 537 C C . TRP A 1 72 ? -8.931 -10.808 -1.176 1.00 97.38 72 TRP A C 1
ATOM 539 O O . TRP A 1 72 ? -9.318 -10.579 -0.028 1.00 97.38 72 TRP A O 1
ATOM 549 N N . ASN A 1 73 ? -9.181 -9.972 -2.184 1.00 96.38 73 ASN A N 1
ATOM 550 C CA . ASN A 1 73 ? -9.980 -8.759 -2.025 1.00 96.38 73 ASN A CA 1
ATOM 551 C C . ASN A 1 73 ? -11.439 -9.092 -1.681 1.00 96.38 73 ASN A C 1
ATOM 553 O O . ASN A 1 73 ? -11.995 -8.480 -0.769 1.00 96.38 73 ASN A O 1
ATOM 557 N N . ALA A 1 74 ? -12.034 -10.113 -2.307 1.00 96.31 74 ALA A N 1
ATOM 558 C CA . ALA A 1 74 ? -13.373 -10.588 -1.953 1.00 96.31 74 ALA A CA 1
ATOM 559 C C . ALA A 1 74 ? -13.433 -11.089 -0.499 1.00 96.31 74 ALA A C 1
ATOM 561 O O . ALA A 1 74 ? -14.368 -10.780 0.243 1.00 96.31 74 ALA A O 1
ATOM 562 N N . ARG A 1 75 ? -12.400 -11.807 -0.039 1.00 96.81 75 ARG A N 1
ATOM 563 C CA . ARG A 1 75 ? -12.275 -12.194 1.374 1.00 96.81 75 ARG A CA 1
ATOM 564 C C . ARG A 1 75 ? -12.186 -10.977 2.296 1.00 96.81 75 ARG A C 1
ATOM 566 O O . ARG A 1 75 ? -12.846 -10.972 3.332 1.00 96.81 75 ARG A O 1
ATOM 573 N N . ARG A 1 76 ? -11.399 -9.954 1.947 1.00 96.56 76 ARG A N 1
ATOM 574 C CA . ARG A 1 76 ? -11.310 -8.711 2.735 1.00 96.56 76 ARG A CA 1
ATOM 575 C C . ARG A 1 76 ? -12.653 -7.987 2.803 1.00 96.56 76 ARG A C 1
ATOM 577 O O . ARG A 1 76 ? -13.008 -7.524 3.880 1.00 96.56 76 ARG A O 1
ATOM 584 N N . ALA A 1 77 ? -13.414 -7.959 1.709 1.00 96.31 77 ALA A N 1
ATOM 585 C CA . ALA A 1 77 ? -14.759 -7.389 1.686 1.00 96.31 77 ALA A CA 1
ATOM 586 C C . ALA A 1 77 ? -15.712 -8.114 2.652 1.00 96.31 77 ALA A C 1
ATOM 588 O O . ALA A 1 77 ? -16.407 -7.457 3.422 1.00 96.31 77 ALA A O 1
ATOM 589 N N . ARG A 1 78 ? -15.673 -9.455 2.705 1.00 97.00 78 ARG A N 1
ATOM 590 C CA . ARG A 1 78 ? -16.447 -10.229 3.696 1.00 97.00 78 ARG A CA 1
ATOM 591 C C . ARG A 1 78 ? -16.065 -9.887 5.138 1.00 97.00 78 ARG A C 1
ATOM 593 O O . ARG A 1 78 ? -16.938 -9.732 5.982 1.00 97.00 78 ARG A O 1
ATOM 600 N N . ILE A 1 79 ? -14.770 -9.740 5.428 1.00 96.12 79 ILE A N 1
ATOM 601 C CA . ILE A 1 79 ? -14.311 -9.349 6.771 1.00 96.12 79 ILE A CA 1
ATOM 602 C C . ILE A 1 79 ? -14.756 -7.914 7.099 1.00 96.12 79 ILE A C 1
ATOM 604 O O . ILE A 1 79 ? -15.193 -7.654 8.215 1.00 96.12 79 ILE A O 1
ATOM 608 N N . ALA A 1 80 ? -14.683 -6.989 6.139 1.00 96.31 80 ALA A N 1
ATOM 609 C CA . ALA A 1 80 ? -15.147 -5.617 6.326 1.00 96.31 80 ALA A CA 1
ATOM 610 C C . ALA A 1 80 ? -16.651 -5.550 6.640 1.00 96.31 80 ALA A C 1
ATOM 612 O O . ALA A 1 80 ? -17.037 -4.782 7.514 1.00 96.31 80 ALA A O 1
ATOM 613 N N . ALA A 1 81 ? -17.476 -6.391 6.004 1.00 96.00 81 ALA A N 1
ATOM 614 C CA . ALA A 1 81 ? -18.900 -6.509 6.324 1.00 96.00 81 ALA A CA 1
ATOM 615 C C . ALA A 1 81 ? -19.130 -6.980 7.772 1.00 96.00 81 ALA A C 1
ATOM 617 O O . ALA A 1 81 ? -19.888 -6.355 8.503 1.00 96.00 81 ALA A O 1
ATOM 618 N N . ILE A 1 82 ? -18.381 -7.989 8.235 1.00 97.06 82 ILE A N 1
ATOM 619 C CA . ILE A 1 82 ? -18.439 -8.447 9.637 1.00 97.06 82 ILE A CA 1
ATOM 620 C C . ILE A 1 82 ? -18.115 -7.305 10.613 1.00 97.06 82 ILE A C 1
ATOM 622 O O . ILE A 1 82 ? -18.774 -7.166 11.642 1.00 97.06 82 ILE A O 1
ATOM 626 N N . TYR A 1 83 ? -17.111 -6.474 10.308 1.00 95.88 83 TYR A N 1
ATOM 627 C CA . TYR A 1 83 ? -16.808 -5.296 11.127 1.00 95.88 83 TYR A CA 1
ATOM 628 C C . TYR A 1 83 ? -17.900 -4.228 11.054 1.00 95.88 83 TYR A C 1
ATOM 630 O O . TYR A 1 83 ? -18.168 -3.590 12.070 1.00 95.88 83 TYR A O 1
ATOM 638 N N . ALA A 1 84 ? -18.506 -4.011 9.887 1.00 96.00 84 ALA A N 1
ATOM 639 C CA . ALA A 1 84 ? -19.591 -3.051 9.729 1.00 96.00 84 ALA A CA 1
ATOM 640 C C . ALA A 1 84 ? -20.791 -3.442 10.602 1.00 96.00 84 ALA A C 1
ATOM 642 O O . ALA A 1 84 ? -21.262 -2.622 11.387 1.00 96.00 84 ALA A O 1
ATOM 643 N N . ASP A 1 85 ? -21.191 -4.712 10.551 1.00 96.62 85 ASP A N 1
ATOM 644 C CA . ASP A 1 85 ? -22.308 -5.247 11.330 1.00 96.62 85 ASP A CA 1
ATOM 645 C C . ASP A 1 85 ? -21.981 -5.304 12.827 1.00 96.62 85 ASP A C 1
ATOM 647 O O . ASP A 1 85 ? -22.770 -4.886 13.673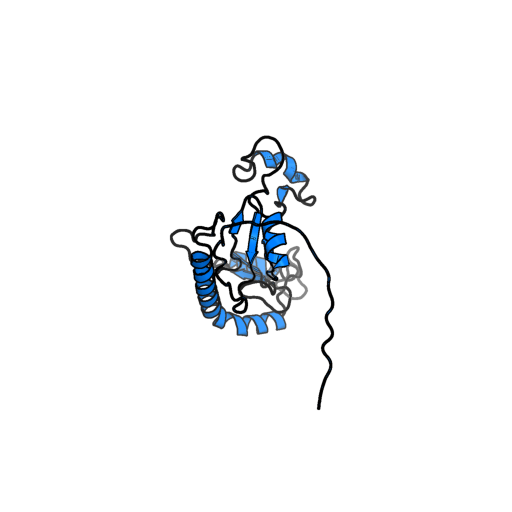 1.00 96.62 85 ASP A O 1
ATOM 651 N N . GLY A 1 86 ? -20.790 -5.798 13.180 1.00 96.25 86 GLY A N 1
ATOM 652 C CA . GLY A 1 86 ? -20.370 -5.968 14.571 1.00 96.25 86 GLY A CA 1
ATOM 653 C C . GLY A 1 86 ? -20.125 -4.655 15.317 1.00 96.25 86 GLY A C 1
ATOM 654 O O . GLY A 1 86 ? -20.213 -4.625 16.544 1.00 96.25 86 GLY A O 1
ATOM 655 N N . LEU A 1 87 ? -19.823 -3.574 14.593 1.00 95.88 87 LEU A N 1
ATOM 656 C CA . LEU A 1 87 ? -19.631 -2.234 15.151 1.00 95.88 87 LEU A CA 1
ATOM 657 C C . LEU A 1 87 ? -20.846 -1.321 14.931 1.00 95.88 87 LEU A C 1
ATOM 659 O O . LEU A 1 87 ? -20.804 -0.150 15.325 1.00 95.88 87 LEU A O 1
ATOM 663 N N . ALA A 1 88 ? -21.921 -1.828 14.325 1.00 95.25 88 ALA A N 1
ATOM 664 C CA . ALA A 1 88 ? -23.157 -1.080 14.155 1.00 95.25 88 ALA A CA 1
ATOM 665 C C . ALA A 1 88 ? -23.715 -0.646 15.522 1.00 95.25 88 ALA A C 1
ATOM 667 O O . ALA A 1 88 ? -23.688 -1.398 16.498 1.00 95.25 88 ALA A O 1
ATOM 668 N N . GLY A 1 89 ? -24.187 0.599 15.609 1.00 94.38 89 GLY A N 1
ATOM 669 C CA . GLY A 1 89 ? -24.714 1.182 16.850 1.00 94.38 89 GLY A CA 1
ATOM 670 C C . GLY A 1 89 ? -23.657 1.621 17.871 1.00 94.38 89 GLY A C 1
ATOM 671 O O . GLY A 1 89 ? -24.006 2.184 18.906 1.00 94.38 89 GLY A O 1
ATOM 672 N N . THR A 1 90 ? -22.364 1.418 17.602 1.00 95.81 90 THR A N 1
ATOM 673 C CA . THR A 1 90 ? -21.297 2.024 18.414 1.00 95.81 90 THR A CA 1
ATOM 674 C C . THR A 1 90 ? -21.175 3.528 18.121 1.00 95.81 90 THR A C 1
ATOM 676 O O . THR A 1 90 ? -21.566 3.978 17.044 1.00 95.81 90 THR A O 1
ATOM 679 N N . PRO A 1 91 ? -20.565 4.336 19.014 1.00 95.12 91 PRO A N 1
ATOM 680 C CA . PRO A 1 91 ? -20.295 5.753 18.739 1.00 95.12 91 PRO A CA 1
ATOM 681 C C . PRO A 1 91 ? -19.168 5.983 17.707 1.00 95.12 91 PRO A C 1
ATOM 683 O O . PRO A 1 91 ? -18.664 7.100 17.577 1.00 95.12 91 PRO A O 1
ATOM 686 N N . LEU A 1 92 ? -18.710 4.938 17.010 1.00 95.06 92 LEU A N 1
ATOM 687 C CA . LEU A 1 92 ? -17.660 5.028 16.000 1.00 95.06 92 LEU A CA 1
ATOM 688 C C . LEU A 1 92 ? -18.245 5.466 14.657 1.00 95.06 92 LEU A C 1
ATOM 690 O O . LEU A 1 92 ? -19.267 4.956 14.209 1.00 95.06 92 LEU A O 1
ATOM 694 N N . THR A 1 93 ? -17.538 6.341 13.945 1.00 96.56 93 THR A N 1
ATOM 695 C CA . THR A 1 93 ? -17.825 6.565 12.525 1.00 96.56 93 THR A CA 1
ATOM 696 C C . THR A 1 93 ? -17.162 5.462 11.708 1.00 96.56 93 THR A C 1
ATOM 698 O O . THR A 1 93 ? -15.930 5.375 11.670 1.00 96.56 93 THR A O 1
ATOM 701 N N . LEU A 1 94 ? -17.972 4.631 11.056 1.00 95.44 94 LEU A N 1
ATOM 702 C CA . LEU A 1 94 ? -17.508 3.513 10.234 1.00 95.44 94 LEU A CA 1
ATOM 703 C C . LEU A 1 94 ? -17.166 3.968 8.802 1.00 95.44 94 LEU A C 1
ATOM 705 O O . LEU A 1 94 ? -17.718 4.965 8.324 1.00 95.44 94 LEU A O 1
ATOM 709 N N . PRO A 1 95 ? -16.236 3.283 8.111 1.00 94.56 95 PRO A N 1
ATOM 710 C CA . PRO A 1 95 ? -15.920 3.591 6.722 1.00 94.56 95 PRO A CA 1
ATOM 711 C C . PRO A 1 95 ? -17.074 3.173 5.803 1.00 94.56 95 PRO A C 1
ATOM 713 O O . PRO A 1 95 ? -17.589 2.063 5.908 1.00 94.56 95 PRO A O 1
ATOM 716 N N . THR A 1 96 ? -17.439 4.042 4.864 1.00 92.88 96 THR A N 1
ATOM 717 C CA . THR A 1 96 ? -18.416 3.749 3.809 1.00 92.88 96 THR A CA 1
ATOM 718 C C . THR A 1 96 ? -17.724 3.643 2.454 1.00 92.88 96 THR A C 1
ATOM 720 O O . THR A 1 96 ? -16.670 4.241 2.225 1.00 92.88 96 THR A O 1
ATOM 723 N N . THR A 1 97 ? -18.314 2.865 1.546 1.00 93.31 97 THR A N 1
ATOM 724 C CA . THR A 1 97 ? -17.873 2.807 0.146 1.00 93.31 97 THR A CA 1
ATOM 725 C C . THR A 1 97 ? -18.669 3.832 -0.658 1.00 93.31 97 THR A C 1
ATOM 727 O O . THR A 1 97 ? -19.883 3.924 -0.494 1.00 93.31 97 THR A O 1
ATOM 730 N N . ALA A 1 98 ? -17.992 4.628 -1.488 1.00 91.88 98 ALA A N 1
ATOM 731 C CA . ALA A 1 98 ? -18.653 5.608 -2.347 1.00 91.88 98 ALA A CA 1
ATOM 732 C C . ALA A 1 98 ? -19.534 4.918 -3.403 1.00 91.88 98 ALA A C 1
ATOM 734 O O . ALA A 1 98 ? -19.233 3.804 -3.837 1.00 91.88 98 ALA A O 1
ATOM 735 N N . ALA A 1 99 ? -20.604 5.591 -3.834 1.00 93.38 99 ALA A N 1
ATOM 736 C CA . ALA A 1 99 ? -21.476 5.083 -4.890 1.00 93.38 99 ALA A CA 1
ATOM 737 C C . ALA A 1 99 ? -20.674 4.806 -6.176 1.00 93.38 99 ALA A C 1
ATOM 739 O O . ALA A 1 99 ? -19.826 5.606 -6.568 1.00 93.38 99 ALA A O 1
ATOM 740 N N . GLY A 1 100 ? -20.920 3.652 -6.804 1.00 94.12 100 GLY A N 1
ATOM 741 C CA . GLY A 1 100 ? -20.213 3.215 -8.014 1.00 94.12 100 GLY A CA 1
ATOM 742 C C . GLY A 1 100 ? -18.775 2.724 -7.798 1.00 94.12 100 GLY A C 1
ATOM 743 O O . GLY A 1 100 ? -18.116 2.358 -8.767 1.00 94.12 100 GLY A O 1
ATOM 744 N N . ALA A 1 101 ? -18.273 2.686 -6.559 1.00 94.38 101 ALA A N 1
ATOM 745 C CA . ALA A 1 101 ? -16.927 2.212 -6.256 1.00 94.38 101 ALA A CA 1
ATOM 746 C C . ALA A 1 101 ? -16.931 0.831 -5.587 1.00 94.38 101 ALA A C 1
ATOM 748 O O . ALA A 1 101 ? -17.818 0.487 -4.809 1.00 94.38 101 ALA A O 1
ATOM 749 N N . THR A 1 102 ? -15.864 0.067 -5.817 1.00 92.75 102 THR A N 1
ATOM 750 C CA . THR A 1 102 ? -15.540 -1.137 -5.041 1.00 92.75 102 THR A CA 1
ATOM 751 C C . THR A 1 102 ? -14.330 -0.872 -4.160 1.00 92.75 102 THR A C 1
ATOM 753 O O . THR A 1 102 ? -13.284 -0.434 -4.642 1.00 92.75 102 THR A O 1
ATOM 756 N N . HIS A 1 103 ? -14.438 -1.165 -2.867 1.00 94.81 103 HIS A N 1
ATOM 757 C CA . HIS A 1 103 ? -13.351 -0.929 -1.923 1.00 94.81 103 HIS A CA 1
ATOM 758 C C . HIS A 1 103 ? -12.442 -2.164 -1.796 1.00 94.81 103 HIS A C 1
ATOM 760 O O . HIS A 1 103 ? -12.907 -3.267 -1.521 1.00 94.81 103 HIS A O 1
ATOM 766 N N . ALA A 1 104 ? -11.125 -1.987 -1.949 1.00 94.38 104 ALA A N 1
ATOM 767 C CA . ALA A 1 104 ? -10.149 -3.081 -1.826 1.00 94.38 104 ALA A CA 1
ATOM 76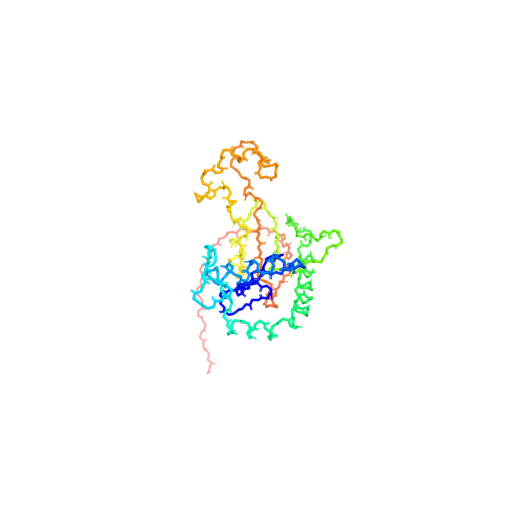8 C C . ALA A 1 104 ? -9.800 -3.436 -0.365 1.00 94.38 104 ALA A C 1
ATOM 770 O O . ALA A 1 104 ? -9.147 -4.442 -0.097 1.00 94.38 104 ALA A O 1
ATOM 771 N N . TRP A 1 105 ? -10.210 -2.603 0.597 1.00 95.44 105 TRP A N 1
ATOM 772 C CA . TRP A 1 105 ? -10.031 -2.829 2.041 1.00 95.44 105 TRP A CA 1
ATOM 773 C C . TRP A 1 105 ? -8.573 -3.108 2.432 1.00 95.44 105 TRP A C 1
ATOM 775 O O . TRP A 1 105 ? -8.266 -4.038 3.183 1.00 95.44 105 TRP A O 1
ATOM 785 N N . HIS A 1 106 ? -7.658 -2.277 1.918 1.00 93.56 106 HIS A N 1
ATOM 786 C CA . HIS A 1 106 ? -6.275 -2.242 2.404 1.00 93.56 106 HIS A CA 1
ATOM 787 C C . HIS A 1 106 ? -6.228 -1.905 3.898 1.00 93.56 106 HIS A C 1
ATOM 789 O O . HIS A 1 106 ? -5.478 -2.527 4.645 1.00 93.56 106 HIS A O 1
ATOM 795 N N . LEU A 1 107 ? -7.093 -0.980 4.323 1.00 94.00 107 LEU A N 1
ATOM 796 C CA . LEU A 1 107 ? -7.334 -0.610 5.712 1.00 94.00 107 LEU A CA 1
ATOM 797 C C . LEU A 1 107 ? -8.847 -0.563 5.967 1.00 94.00 107 LEU A C 1
ATOM 799 O O . LEU A 1 107 ? -9.614 -0.198 5.072 1.00 94.00 107 LEU A O 1
ATOM 803 N N . TYR A 1 108 ? -9.264 -0.894 7.189 1.00 95.31 108 TYR A N 1
ATOM 804 C CA . TYR A 1 108 ? -10.631 -0.689 7.670 1.00 95.31 108 TYR A CA 1
ATOM 805 C C . TYR A 1 108 ? -10.605 0.415 8.720 1.00 95.31 108 TYR A C 1
ATOM 807 O O . TYR A 1 108 ? -10.265 0.181 9.873 1.00 95.31 108 TYR A O 1
ATOM 815 N N . VAL A 1 109 ? -10.881 1.647 8.305 1.00 95.19 109 VAL A N 1
ATOM 816 C CA . VAL A 1 109 ? -10.601 2.829 9.122 1.00 95.19 109 VAL A CA 1
ATOM 817 C C . VAL A 1 109 ? -11.859 3.334 9.813 1.00 95.19 109 VAL A C 1
ATOM 819 O O . VAL A 1 109 ? -12.742 3.868 9.148 1.00 95.19 109 VAL A O 1
ATOM 822 N N . VAL A 1 110 ? -11.892 3.268 11.143 1.00 95.12 110 VAL A N 1
ATOM 823 C CA . VAL A 1 110 ? -12.936 3.922 11.950 1.00 95.12 110 VAL A CA 1
ATOM 824 C C . VAL A 1 110 ? -12.449 5.268 12.486 1.00 95.12 110 VAL A C 1
ATOM 826 O O . VAL A 1 110 ? -11.240 5.496 12.595 1.00 95.12 110 VAL A O 1
ATOM 829 N N . LYS A 1 111 ? -13.382 6.168 12.816 1.00 94.75 111 LYS A N 1
ATOM 830 C CA . LYS A 1 111 ? -13.084 7.465 13.443 1.00 94.75 111 LYS A CA 1
ATOM 831 C C . LYS A 1 111 ? -13.786 7.588 14.790 1.00 94.75 111 LYS A C 1
ATOM 833 O O . LYS A 1 111 ? -14.914 7.133 14.961 1.00 94.75 111 LYS A O 1
ATOM 838 N N . THR A 1 112 ? -13.121 8.249 15.727 1.00 94.44 112 THR A N 1
ATOM 839 C CA . THR A 1 112 ? -13.652 8.584 17.053 1.00 94.44 112 THR A CA 1
ATOM 840 C C . THR A 1 112 ? -12.949 9.834 17.574 1.00 94.44 112 THR A C 1
ATOM 842 O O . THR A 1 112 ? -11.760 9.974 17.288 1.00 94.44 112 THR A O 1
ATOM 845 N N . PRO A 1 113 ? -13.619 10.712 18.349 1.00 92.81 113 PRO A N 1
ATOM 846 C CA . PRO A 1 113 ? -12.972 11.834 19.033 1.00 92.81 113 PRO A CA 1
ATOM 847 C C . PRO A 1 113 ? -12.003 11.397 20.147 1.00 92.81 113 PRO A C 1
ATOM 849 O O . PRO A 1 113 ? -11.184 12.201 20.588 1.00 92.81 113 PRO A O 1
ATOM 852 N N . ARG A 1 114 ? -12.083 10.140 20.615 1.00 93.94 114 ARG A N 1
ATOM 853 C CA . ARG A 1 114 ? -11.243 9.569 21.687 1.00 93.94 114 ARG A CA 1
ATOM 854 C C . ARG A 1 114 ? -10.304 8.480 21.156 1.00 93.94 114 ARG A C 1
ATOM 856 O O . ARG A 1 114 ? -10.290 7.361 21.666 1.00 93.94 114 ARG A O 1
ATOM 863 N N . ARG A 1 115 ? -9.564 8.764 20.074 1.00 94.19 115 ARG A N 1
ATOM 864 C CA . ARG A 1 115 ? -8.744 7.743 19.389 1.00 94.19 115 ARG A CA 1
ATOM 865 C C . ARG A 1 115 ? -7.672 7.139 20.283 1.00 94.19 115 ARG A C 1
ATOM 867 O O . ARG A 1 115 ? -7.547 5.919 20.288 1.00 94.19 115 ARG A O 1
ATOM 874 N N . ASP A 1 116 ? -6.911 7.961 21.002 1.00 93.62 116 ASP A N 1
ATOM 875 C CA . ASP A 1 116 ? -5.798 7.472 21.830 1.00 93.62 116 ASP A CA 1
ATOM 876 C C . ASP A 1 116 ? -6.304 6.563 22.962 1.00 93.62 116 ASP A C 1
ATOM 878 O O . ASP A 1 116 ? -5.732 5.503 23.212 1.00 93.62 116 ASP A O 1
ATOM 882 N N . ASP A 1 117 ? -7.436 6.918 23.578 1.00 95.50 117 ASP A N 1
ATOM 883 C CA . ASP A 1 117 ? -8.082 6.096 24.608 1.00 95.50 117 ASP A CA 1
ATOM 884 C C . ASP A 1 117 ? -8.590 4.770 24.045 1.00 95.50 117 ASP A C 1
ATOM 886 O O . ASP A 1 117 ? -8.365 3.718 24.641 1.00 95.50 117 ASP A O 1
ATOM 890 N N . LEU A 1 118 ? -9.235 4.801 22.873 1.00 94.75 118 LEU A N 1
ATOM 891 C C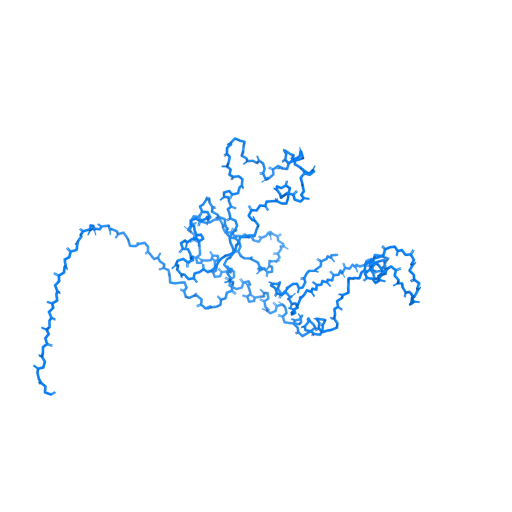A . LEU A 1 118 ? -9.693 3.591 22.196 1.00 94.75 118 LEU A CA 1
ATOM 892 C C . LEU A 1 118 ? -8.517 2.676 21.835 1.00 94.75 118 LEU A C 1
ATOM 894 O O . LEU A 1 118 ? -8.585 1.474 22.072 1.00 94.75 118 LEU A O 1
ATOM 898 N N . GLN A 1 119 ? -7.437 3.232 21.283 1.00 94.50 119 GLN A N 1
ATOM 899 C CA . GLN A 1 119 ? -6.246 2.468 20.919 1.00 94.50 119 GLN A CA 1
ATOM 900 C C . GLN A 1 119 ? -5.619 1.790 22.142 1.00 94.50 119 GLN A C 1
ATOM 902 O O . GLN A 1 119 ? -5.281 0.608 22.074 1.00 94.50 119 GLN A O 1
ATOM 907 N N . ARG A 1 120 ? -5.498 2.512 23.262 1.00 96.38 120 ARG A N 1
ATOM 908 C CA . ARG A 1 120 ? -4.989 1.968 24.526 1.00 96.38 120 ARG A CA 1
ATOM 909 C C . ARG A 1 120 ? -5.885 0.846 25.055 1.00 96.38 120 ARG A C 1
ATOM 911 O O . ARG A 1 120 ? -5.394 -0.255 25.282 1.00 96.38 120 ARG A O 1
ATOM 918 N N . ALA A 1 121 ? -7.196 1.080 25.135 1.00 96.06 121 ALA A N 1
ATOM 919 C CA . ALA A 1 121 ? -8.161 0.092 25.621 1.00 96.06 121 ALA A CA 1
ATOM 920 C C . ALA A 1 121 ? -8.221 -1.180 24.753 1.00 96.06 121 ALA A C 1
ATOM 922 O O . ALA A 1 121 ? -8.434 -2.279 25.273 1.00 96.06 121 ALA A O 1
ATOM 923 N N . LEU A 1 122 ? -8.045 -1.047 23.433 1.00 95.38 122 LEU A N 1
ATOM 924 C CA . LEU A 1 122 ? -7.945 -2.177 22.505 1.00 95.38 122 LEU A CA 1
ATOM 925 C C . LEU A 1 122 ? -6.635 -2.945 22.701 1.00 95.38 122 LEU A C 1
ATOM 927 O O . LEU A 1 122 ? -6.663 -4.172 22.781 1.00 95.38 122 LEU A O 1
ATOM 931 N N . ARG A 1 123 ? -5.509 -2.241 22.855 1.00 95.12 123 ARG A N 1
ATOM 932 C CA . ARG A 1 123 ? -4.200 -2.856 23.105 1.00 95.12 123 ARG A CA 1
ATOM 933 C C . ARG A 1 123 ? -4.181 -3.663 24.403 1.00 95.12 123 ARG A C 1
ATOM 935 O O . ARG A 1 123 ? -3.689 -4.784 24.400 1.00 95.12 123 ARG A O 1
ATOM 942 N N . GLU A 1 124 ? -4.770 -3.137 25.476 1.00 97.19 124 GLU A N 1
ATOM 943 C CA . GLU A 1 124 ? -4.943 -3.846 26.758 1.00 97.19 124 GLU A CA 1
ATOM 944 C C . GLU A 1 124 ? -5.750 -5.148 26.616 1.00 97.19 124 GLU A C 1
ATOM 946 O O . GLU A 1 124 ? -5.601 -6.066 27.415 1.00 97.19 124 GLU A O 1
ATOM 951 N N . ARG A 1 125 ? -6.586 -5.250 25.577 1.00 96.75 125 ARG A N 1
ATOM 952 C CA . ARG A 1 125 ? -7.391 -6.437 25.241 1.00 96.75 125 ARG A CA 1
ATOM 953 C C . ARG A 1 125 ? -6.755 -7.299 24.146 1.00 96.75 125 ARG A C 1
ATOM 955 O O . ARG A 1 125 ? -7.428 -8.152 23.575 1.00 96.75 125 ARG A O 1
ATOM 962 N N . GLY A 1 126 ? -5.483 -7.064 23.818 1.00 95.12 126 GLY A N 1
ATOM 963 C CA . GLY A 1 126 ? -4.751 -7.815 22.794 1.00 95.12 126 GLY A CA 1
ATOM 964 C C . GLY A 1 126 ? -5.136 -7.470 21.351 1.00 95.12 126 GLY A C 1
ATOM 965 O O . GLY A 1 126 ? -4.787 -8.209 20.433 1.00 95.12 126 GLY A O 1
ATOM 966 N N . VAL A 1 127 ? -5.853 -6.364 21.121 1.00 93.75 127 VAL A N 1
ATOM 967 C CA . VAL A 1 127 ? -6.245 -5.916 19.779 1.00 93.75 127 VAL A CA 1
ATOM 968 C C . VAL A 1 127 ? -5.278 -4.845 19.283 1.00 93.75 127 VAL A C 1
ATOM 970 O O . VAL A 1 127 ? -5.322 -3.684 19.695 1.00 93.75 127 VAL A O 1
ATOM 973 N N . GLU A 1 128 ? -4.413 -5.233 18.349 1.00 93.62 128 GLU A N 1
ATOM 974 C CA . GLU A 1 128 ? -3.476 -4.318 17.702 1.00 93.62 128 GLU A CA 1
ATOM 975 C C . GLU A 1 128 ? -4.153 -3.413 16.675 1.00 93.62 128 GLU A C 1
ATOM 977 O O . GLU A 1 128 ? -5.043 -3.811 15.915 1.00 93.62 128 GLU A O 1
ATOM 982 N N . THR A 1 129 ? -3.680 -2.172 16.620 1.00 94.00 129 THR A N 1
ATOM 983 C CA . THR A 1 129 ? -4.217 -1.144 15.736 1.00 94.00 129 THR A CA 1
ATOM 984 C C . THR A 1 129 ? -3.138 -0.167 15.288 1.00 94.00 129 THR A C 1
ATOM 986 O O . THR A 1 129 ? -2.200 0.126 16.028 1.00 94.00 129 THR A O 1
ATOM 989 N N . LEU A 1 130 ? -3.307 0.386 14.085 1.00 91.50 130 LEU A N 1
ATOM 990 C CA . LEU A 1 130 ? -2.416 1.402 13.520 1.00 91.50 130 LEU A CA 1
ATOM 991 C C . LEU A 1 130 ? -3.162 2.696 13.202 1.00 91.50 130 LEU A C 1
ATOM 993 O O . LEU A 1 130 ? -4.363 2.690 12.922 1.00 91.50 130 LEU A O 1
ATOM 997 N N . ILE A 1 131 ? -2.412 3.799 13.196 1.00 92.19 131 ILE A N 1
ATOM 998 C CA . ILE A 1 131 ? -2.889 5.130 12.824 1.00 92.19 131 ILE A CA 1
ATOM 999 C C . ILE A 1 131 ? -2.329 5.492 11.453 1.00 92.19 131 ILE A C 1
ATOM 1001 O O . ILE A 1 131 ? -1.116 5.509 11.258 1.00 92.19 131 ILE A O 1
ATOM 1005 N N . HIS A 1 132 ? -3.212 5.852 10.525 1.00 87.31 132 HIS A N 1
ATOM 1006 C CA . HIS A 1 132 ? -2.837 6.220 9.163 1.00 87.31 132 HIS A CA 1
ATOM 1007 C C . HIS A 1 132 ? -3.554 7.511 8.732 1.00 87.31 132 HIS A C 1
ATOM 1009 O O . HIS A 1 132 ? -4.721 7.480 8.342 1.00 87.31 132 HIS A O 1
ATOM 1015 N N . TYR A 1 133 ? -2.944 8.690 8.845 1.00 89.62 133 TYR A N 1
ATOM 1016 C CA . TYR A 1 133 ? -1.666 9.025 9.497 1.00 89.62 133 TYR A CA 1
ATOM 1017 C C . TYR A 1 133 ? -1.918 9.964 10.694 1.00 89.62 133 TYR A C 1
ATOM 1019 O O . TYR A 1 133 ? -2.943 10.649 10.709 1.00 89.62 133 TYR A O 1
ATOM 1027 N N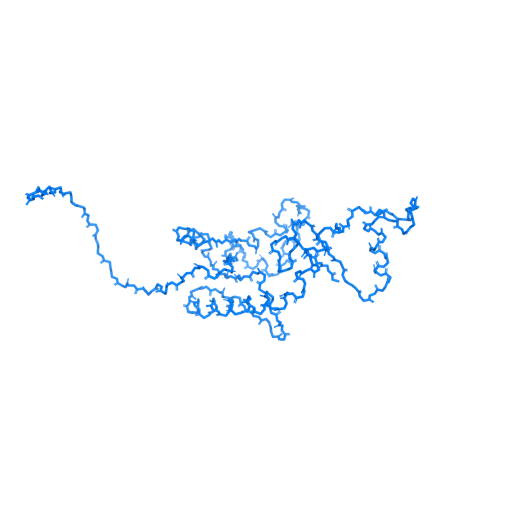 . PRO A 1 134 ? -1.031 10.013 11.711 1.00 87.44 134 PRO A N 1
ATOM 1028 C CA . PRO A 1 134 ? -1.238 10.860 12.892 1.00 87.44 134 PRO A CA 1
ATOM 1029 C C . PRO A 1 134 ? -1.010 12.353 12.621 1.00 87.44 134 PRO A C 1
ATOM 1031 O O . PRO A 1 134 ? -1.613 13.195 13.285 1.00 87.44 134 PRO A O 1
ATOM 1034 N N . ILE A 1 135 ? -0.142 12.677 11.662 1.00 86.88 135 ILE A N 1
ATOM 1035 C CA . ILE A 1 135 ? 0.253 14.039 11.304 1.00 86.88 135 ILE A CA 1
ATOM 1036 C C . ILE A 1 135 ? 0.064 14.187 9.794 1.00 86.88 135 ILE A C 1
ATOM 1038 O O . ILE A 1 135 ? 0.527 13.349 9.018 1.00 86.88 135 ILE A O 1
ATOM 1042 N N . ALA A 1 136 ? -0.650 15.235 9.387 1.00 86.00 136 ALA A N 1
ATOM 1043 C CA . ALA A 1 136 ? -0.877 15.544 7.979 1.00 86.00 136 ALA A CA 1
ATOM 1044 C C . ALA A 1 136 ? 0.431 15.975 7.287 1.00 86.00 136 ALA A C 1
ATOM 1046 O O . ALA A 1 136 ? 1.242 16.632 7.941 1.00 86.00 136 ALA A O 1
ATOM 1047 N N . PRO A 1 137 ? 0.629 15.684 5.983 1.00 85.19 137 PRO A N 1
ATOM 1048 C CA . PRO A 1 137 ? 1.868 16.004 5.267 1.00 85.19 137 PRO A CA 1
ATOM 1049 C C . PRO A 1 137 ? 2.349 17.455 5.428 1.00 85.19 137 PRO A C 1
ATOM 1051 O O . PRO A 1 137 ? 3.467 17.656 5.879 1.00 85.19 137 PRO A O 1
ATOM 1054 N N . PHE A 1 138 ? 1.492 18.461 5.218 1.00 83.00 138 PHE A N 1
ATOM 1055 C CA . PHE A 1 138 ? 1.854 19.888 5.362 1.00 83.00 138 PHE A CA 1
ATOM 1056 C C . PHE A 1 138 ? 2.186 20.329 6.801 1.00 83.00 138 PHE A C 1
ATOM 1058 O O . PHE A 1 138 ? 2.591 21.462 7.038 1.00 83.00 138 PHE A O 1
ATOM 1065 N N . ARG A 1 139 ? 1.969 19.460 7.797 1.00 83.12 139 ARG A N 1
ATOM 1066 C CA . ARG A 1 139 ? 2.361 19.696 9.197 1.00 83.12 139 ARG A CA 1
ATOM 1067 C C . ARG A 1 139 ? 3.648 18.968 9.572 1.00 83.12 139 ARG A C 1
ATOM 1069 O O . ARG A 1 139 ? 4.128 19.154 10.688 1.00 83.12 139 ARG A O 1
ATOM 1076 N N . GLN A 1 140 ? 4.176 18.122 8.689 1.00 88.81 140 GLN A N 1
ATOM 1077 C CA . GLN A 1 140 ? 5.460 17.461 8.891 1.00 88.81 140 GLN A CA 1
ATOM 1078 C C . GLN A 1 140 ? 6.595 18.474 8.720 1.00 88.81 140 GLN A C 1
ATOM 1080 O O . GLN A 1 140 ? 6.503 19.389 7.905 1.00 88.81 140 GLN A O 1
ATOM 1085 N N . GLY A 1 141 ? 7.695 18.290 9.454 1.00 90.94 141 GLY A N 1
ATOM 1086 C CA . GLY A 1 141 ? 8.862 19.177 9.359 1.00 90.94 141 GLY A CA 1
ATOM 1087 C C . GLY A 1 141 ? 9.514 19.200 7.972 1.00 90.94 141 GLY A C 1
ATOM 1088 O O . GLY A 1 141 ? 10.064 20.224 7.590 1.00 90.94 141 GLY A O 1
ATOM 1089 N N . ALA A 1 142 ? 9.395 18.108 7.210 1.00 91.12 142 ALA A N 1
ATOM 1090 C CA . ALA A 1 142 ? 9.934 17.984 5.854 1.00 91.12 142 ALA A CA 1
ATOM 1091 C C . ALA A 1 142 ? 9.236 18.873 4.809 1.00 91.12 142 ALA A C 1
ATOM 1093 O O . ALA A 1 142 ? 9.771 19.022 3.721 1.00 91.12 142 ALA A O 1
ATOM 1094 N N . TYR A 1 143 ? 8.065 19.428 5.141 1.00 88.94 143 TYR A N 1
ATOM 1095 C CA . TYR A 1 143 ? 7.290 20.329 4.283 1.00 88.94 143 TYR A CA 1
ATOM 1096 C C . TYR A 1 143 ? 7.098 21.691 4.964 1.00 88.94 143 TYR A C 1
ATOM 1098 O O . TYR A 1 143 ? 6.008 22.269 4.950 1.00 88.94 143 TYR A O 1
ATOM 1106 N N . ALA A 1 144 ? 8.122 22.173 5.675 1.00 85.50 144 ALA A N 1
ATOM 1107 C CA . ALA A 1 144 ? 8.040 23.414 6.441 1.00 85.50 144 ALA A CA 1
ATOM 1108 C C . ALA A 1 144 ? 7.730 24.636 5.562 1.00 85.50 144 ALA A C 1
ATOM 1110 O O . ALA A 1 144 ? 7.056 25.552 6.025 1.00 85.50 144 ALA A O 1
ATOM 1111 N N . GLU A 1 145 ? 8.158 24.608 4.304 1.00 84.69 145 GLU A N 1
ATOM 1112 C CA . GLU A 1 145 ? 7.871 25.595 3.268 1.00 84.69 145 GLU A CA 1
ATOM 1113 C C . GLU A 1 145 ? 6.380 25.685 2.905 1.00 84.69 145 GLU A C 1
ATOM 1115 O O . GLU A 1 145 ? 5.925 26.719 2.433 1.00 84.69 145 GLU A O 1
ATOM 1120 N N . MET A 1 146 ? 5.589 24.640 3.177 1.00 79.50 146 MET A N 1
ATOM 1121 C CA . MET A 1 146 ? 4.149 24.597 2.876 1.00 79.50 146 MET A CA 1
ATOM 1122 C C . MET A 1 146 ? 3.267 25.085 4.040 1.00 79.50 146 MET A C 1
ATOM 1124 O O . MET A 1 146 ? 2.036 25.016 3.968 1.00 79.50 146 MET A O 1
ATOM 1128 N N . LYS A 1 147 ? 3.861 25.552 5.147 1.00 69.12 147 LYS A N 1
ATOM 1129 C CA . LYS A 1 147 ? 3.118 25.933 6.363 1.00 69.12 147 LYS A CA 1
ATOM 1130 C C . LYS A 1 147 ? 2.202 27.143 6.161 1.00 69.12 147 LYS A C 1
ATOM 1132 O O . LYS A 1 147 ? 1.126 27.170 6.759 1.00 69.12 147 LYS A O 1
ATOM 1137 N N . ASP A 1 148 ? 2.573 28.085 5.299 1.00 61.78 148 ASP A N 1
ATOM 1138 C CA . ASP A 1 148 ? 1.806 29.320 5.068 1.00 61.78 148 ASP A CA 1
ATOM 1139 C C . ASP A 1 148 ? 0.545 29.085 4.214 1.00 61.78 148 ASP A C 1
ATOM 1141 O O . ASP A 1 148 ? -0.440 29.821 4.301 1.00 61.78 148 ASP A O 1
ATOM 1145 N N . GLU A 1 149 ? 0.508 27.986 3.456 1.00 59.94 149 GLU A N 1
ATOM 1146 C CA . GLU A 1 149 ? -0.657 27.567 2.670 1.00 59.94 149 GLU A CA 1
ATOM 1147 C C . GLU A 1 149 ? -1.672 26.755 3.487 1.00 59.94 149 GLU A C 1
ATOM 1149 O O . GLU A 1 149 ? -2.808 26.542 3.050 1.00 59.94 149 GLU A O 1
ATOM 1154 N N . ALA A 1 150 ? -1.308 26.337 4.706 1.00 55.19 150 ALA A N 1
ATOM 1155 C CA . ALA A 1 150 ? -2.135 25.489 5.559 1.00 55.19 150 ALA A CA 1
ATOM 1156 C C . ALA A 1 150 ? -3.513 26.101 5.857 1.00 55.19 150 ALA A C 1
ATOM 1158 O O . ALA A 1 150 ? -4.482 25.360 6.005 1.00 55.19 150 ALA A O 1
ATOM 1159 N N . GLY A 1 151 ? -3.629 27.435 5.891 1.00 56.59 151 GLY A N 1
ATOM 1160 C CA . GLY A 1 151 ? -4.899 28.148 6.073 1.00 56.59 151 GLY A CA 1
ATOM 1161 C C . GLY A 1 151 ? -5.905 27.967 4.927 1.00 56.59 151 GLY A C 1
ATOM 1162 O O . GLY A 1 151 ? -7.096 28.200 5.128 1.00 56.59 151 GLY A O 1
ATOM 1163 N N . ARG A 1 152 ? -5.460 27.515 3.746 1.00 61.66 152 ARG A N 1
ATOM 1164 C CA . ARG A 1 152 ? -6.274 27.419 2.520 1.00 61.66 152 ARG A CA 1
ATOM 1165 C C . ARG A 1 152 ? -6.903 26.043 2.282 1.00 61.66 152 ARG A C 1
ATOM 1167 O O . ARG A 1 152 ? -7.690 25.910 1.354 1.00 61.66 152 ARG A O 1
ATOM 1174 N N . LEU A 1 153 ? -6.596 25.023 3.093 1.00 59.84 153 LEU A N 1
ATOM 1175 C CA . LEU A 1 153 ? -7.104 23.654 2.903 1.00 59.84 153 LEU A CA 1
ATOM 1176 C C . LEU A 1 153 ? -8.423 23.412 3.674 1.00 59.84 153 LEU A C 1
ATOM 1178 O O . LEU A 1 153 ? -8.387 23.133 4.874 1.00 59.84 153 LEU A O 1
ATOM 1182 N N . PRO A 1 154 ? -9.596 23.429 3.009 1.00 50.72 154 PRO A N 1
ATOM 1183 C CA . PRO A 1 154 ? -10.906 23.613 3.652 1.00 50.72 154 PRO A CA 1
ATOM 1184 C C . PRO A 1 154 ? -11.396 22.441 4.523 1.00 50.72 154 PRO A C 1
ATOM 1186 O O . PRO A 1 154 ? -12.335 22.600 5.304 1.00 50.72 154 PRO A O 1
ATOM 1189 N N . SER A 1 155 ? -10.787 21.256 4.421 1.00 53.06 155 SER A N 1
ATOM 1190 C CA . SER A 1 155 ? -11.220 20.046 5.143 1.00 53.06 155 SER A CA 1
ATOM 1191 C C . SER A 1 155 ? -10.309 19.640 6.304 1.00 53.06 155 SER A C 1
ATOM 1193 O O . SER A 1 155 ? -10.693 18.785 7.102 1.00 53.06 155 SER A O 1
ATOM 1195 N N . GLN A 1 156 ? -9.131 20.262 6.435 1.00 47.03 156 GLN A N 1
ATOM 1196 C CA . GLN A 1 156 ? -8.207 20.029 7.555 1.00 47.03 156 GLN A CA 1
ATOM 1197 C C . GLN A 1 156 ? -8.160 21.203 8.545 1.00 47.03 156 GLN A C 1
ATOM 1199 O O . GLN A 1 156 ? -7.663 21.038 9.659 1.00 47.03 156 GLN A O 1
ATOM 1204 N N . THR A 1 157 ? -8.728 22.358 8.175 1.00 40.56 157 THR A N 1
ATOM 1205 C CA . THR A 1 157 ? -8.746 23.598 8.971 1.00 40.56 157 THR A CA 1
ATOM 1206 C C . THR A 1 157 ? -10.089 23.949 9.612 1.00 40.56 157 THR A C 1
ATOM 1208 O O . THR A 1 157 ? -10.148 24.935 10.345 1.00 40.56 157 THR A O 1
ATOM 1211 N N . ARG A 1 158 ? -11.170 23.169 9.429 1.00 34.22 158 ARG A N 1
ATOM 1212 C CA . ARG A 1 158 ? -12.453 23.401 10.137 1.00 34.22 158 ARG A CA 1
ATOM 1213 C C . ARG A 1 158 ? -12.375 22.999 11.618 1.00 34.22 158 ARG A C 1
ATOM 1215 O O . ARG A 1 158 ? -13.030 22.067 12.067 1.00 34.22 158 ARG A O 1
ATOM 1222 N N . SER A 1 159 ? -11.556 23.722 12.372 1.00 30.55 159 SER A N 1
ATOM 1223 C CA . SER A 1 159 ? -11.796 24.084 13.767 1.00 30.55 159 SER A CA 1
ATOM 1224 C C . SER A 1 159 ? -10.901 25.286 14.100 1.00 30.55 159 SER A C 1
ATOM 1226 O O . SER A 1 159 ? -9.700 25.109 14.337 1.00 30.55 159 SER A O 1
ATOM 1228 N N . PRO A 1 160 ? -11.426 26.523 14.052 1.00 32.81 160 PRO A N 1
ATOM 1229 C CA . PRO A 1 160 ? -10.666 27.686 14.457 1.00 32.81 160 PRO A CA 1
ATOM 1230 C C . PRO A 1 160 ? -10.651 27.747 15.987 1.00 32.81 160 PRO A C 1
ATOM 1232 O O . PRO A 1 160 ? -11.694 27.756 16.631 1.00 32.81 160 PRO A O 1
ATOM 1235 N N . ARG A 1 161 ? -9.434 27.863 16.528 1.00 31.33 161 ARG A N 1
ATOM 1236 C CA . ARG A 1 161 ? -9.066 28.067 17.941 1.00 31.33 161 ARG A CA 1
ATOM 1237 C C . ARG A 1 161 ? -8.970 26.790 18.789 1.00 31.33 161 ARG A C 1
ATOM 1239 O O . ARG A 1 161 ? -9.952 26.156 19.141 1.00 31.33 161 ARG A O 1
ATOM 1246 N N . ARG A 1 162 ? -7.723 26.527 19.209 1.00 29.88 162 ARG A N 1
ATOM 1247 C CA . ARG A 1 162 ? -7.270 25.544 20.211 1.00 29.88 162 ARG A CA 1
ATOM 1248 C C . ARG A 1 162 ? -7.397 24.078 19.770 1.00 29.88 162 ARG A C 1
ATOM 1250 O O . ARG A 1 162 ? -8.449 23.461 19.842 1.00 29.88 162 ARG A O 1
ATOM 1257 N N . SER A 1 163 ? -6.254 23.524 19.356 1.00 37.66 163 SER A N 1
ATOM 1258 C CA . SER A 1 163 ? -5.875 22.109 19.485 1.00 37.66 163 SER A CA 1
ATOM 1259 C C . SER A 1 163 ? -6.970 21.085 19.174 1.00 37.66 163 SER A C 1
ATOM 1261 O O . SER A 1 163 ? -7.705 20.761 20.098 1.00 37.66 163 SER A O 1
ATOM 1263 N N . SER A 1 164 ? -7.075 20.536 17.942 1.00 31.20 164 SER A N 1
ATOM 1264 C CA . SER A 1 164 ? -7.588 19.154 17.680 1.00 31.20 164 SER A CA 1
ATOM 1265 C C . SER A 1 164 ? -8.103 18.803 16.264 1.00 31.20 164 SER A C 1
ATOM 1267 O O . SER A 1 164 ? -9.004 17.977 16.129 1.00 31.20 164 SER A O 1
ATOM 1269 N N . ALA A 1 165 ? -7.511 19.283 15.167 1.00 27.83 165 ALA A N 1
ATOM 1270 C CA . ALA A 1 165 ? -7.867 18.735 13.840 1.00 27.83 165 ALA A CA 1
ATOM 1271 C C . ALA A 1 165 ? -7.539 17.221 13.695 1.00 27.83 165 ALA A C 1
ATOM 1273 O O . ALA A 1 165 ? -8.115 16.532 12.858 1.00 27.83 165 ALA A O 1
ATOM 1274 N N . CYS A 1 166 ? -6.692 16.673 14.581 1.00 32.47 166 CYS A N 1
ATOM 1275 C CA . CYS A 1 166 ? -6.434 15.234 14.729 1.00 32.47 166 CYS A CA 1
ATOM 1276 C C . CYS A 1 166 ? -7.337 14.529 15.763 1.00 32.47 166 CYS A C 1
ATOM 1278 O O . CYS A 1 166 ? -7.004 13.421 16.178 1.00 32.47 166 CYS A O 1
ATOM 1280 N N . ARG A 1 167 ? -8.463 15.118 16.208 1.00 31.91 167 ARG A N 1
ATOM 1281 C CA . ARG A 1 167 ? -9.373 14.400 17.124 1.00 31.91 167 ARG A CA 1
ATOM 1282 C C . ARG A 1 167 ? -10.116 13.263 16.443 1.00 31.91 167 ARG A C 1
ATOM 1284 O O . ARG A 1 167 ? -10.374 12.276 17.108 1.00 31.91 167 ARG A O 1
ATOM 1291 N N . TRP A 1 168 ? -10.396 13.338 15.140 1.00 31.14 168 TRP A N 1
ATOM 1292 C CA . TRP A 1 168 ? -10.986 12.225 14.386 1.00 31.14 168 TRP A CA 1
ATOM 1293 C C . TRP A 1 168 ? -9.907 11.220 13.999 1.00 31.14 168 TRP A C 1
ATOM 1295 O O . TRP A 1 168 ? -9.518 11.101 12.835 1.00 31.14 168 TRP A O 1
ATOM 1305 N N . GLY A 1 169 ? -9.359 10.537 14.995 1.00 40.28 169 GLY A N 1
ATOM 1306 C CA . GLY A 1 169 ? -8.257 9.629 14.757 1.00 40.28 169 GLY A CA 1
ATOM 1307 C C . GLY A 1 169 ? -8.733 8.408 13.969 1.00 40.28 169 GLY A C 1
ATOM 1308 O O . GLY A 1 169 ? -9.633 7.684 14.390 1.00 40.28 169 GLY A O 1
ATOM 1309 N N . ARG A 1 170 ? -8.123 8.223 12.799 1.00 47.75 170 ARG A N 1
ATOM 1310 C CA . ARG A 1 170 ? -8.302 7.071 11.917 1.00 47.75 170 ARG A CA 1
ATOM 1311 C C . ARG A 1 170 ? -7.518 5.896 12.485 1.00 47.75 170 ARG A C 1
ATOM 1313 O O . ARG A 1 170 ? -6.297 5.990 12.597 1.00 47.75 170 ARG A O 1
ATOM 1320 N N . ILE A 1 171 ? -8.209 4.821 12.846 1.00 43.72 171 ILE A N 1
ATOM 1321 C CA . ILE A 1 171 ? -7.593 3.608 13.387 1.00 43.72 171 ILE A CA 1
ATOM 1322 C C . ILE A 1 171 ? -8.025 2.398 12.557 1.00 43.72 171 ILE A C 1
ATOM 1324 O O . ILE A 1 171 ? -9.210 2.261 12.252 1.00 43.72 171 ILE A O 1
ATOM 1328 N N . SER A 1 172 ? -7.065 1.563 12.146 1.00 48.84 172 SER A N 1
ATOM 1329 C CA . SER A 1 172 ? -7.340 0.326 11.404 1.00 48.84 172 SER A CA 1
ATOM 1330 C C . SER A 1 172 ? -6.967 -0.892 12.245 1.00 48.84 172 SER A C 1
ATOM 1332 O O . SER A 1 172 ? -5.787 -1.033 12.581 1.00 48.84 172 SER A O 1
ATOM 1334 N N . PRO A 1 173 ? -7.920 -1.789 12.559 1.00 50.88 173 PRO A N 1
ATOM 1335 C CA . PRO A 1 173 ? -7.593 -3.117 13.048 1.00 50.88 173 PRO A CA 1
ATOM 1336 C C . PRO A 1 173 ? -6.952 -3.941 11.925 1.00 50.88 173 PRO A C 1
ATOM 1338 O O . PRO A 1 173 ? -7.208 -3.719 10.734 1.00 50.88 173 PRO A O 1
ATOM 1341 N N . ARG A 1 174 ? -6.104 -4.903 12.298 1.00 48.91 174 ARG A N 1
ATOM 1342 C CA . ARG A 1 174 ? -5.571 -5.886 11.352 1.00 48.91 174 ARG A CA 1
ATOM 1343 C C . ARG A 1 174 ? -6.694 -6.859 10.986 1.00 48.91 174 ARG A C 1
ATOM 1345 O O . ARG A 1 174 ? -7.258 -7.509 11.858 1.00 48.91 174 ARG A O 1
ATOM 1352 N N . LEU A 1 175 ? -7.022 -6.964 9.699 1.00 52.56 175 LEU A N 1
ATOM 1353 C CA . LEU A 1 175 ? -8.053 -7.885 9.211 1.00 52.56 175 LEU A CA 1
ATOM 1354 C C . LEU A 1 175 ? -7.519 -9.331 9.245 1.00 52.56 175 LEU A C 1
ATOM 1356 O O . LEU A 1 175 ? -6.991 -9.824 8.249 1.00 52.56 175 LEU A O 1
ATOM 1360 N N . THR A 1 176 ? -7.623 -10.016 10.385 1.00 44.19 176 THR A N 1
ATOM 1361 C CA . THR A 1 176 ? -7.310 -11.450 10.529 1.00 44.19 176 THR A CA 1
ATOM 1362 C C . THR A 1 176 ? -8.504 -12.218 11.101 1.00 44.19 176 THR A C 1
ATOM 1364 O O . THR A 1 176 ? -9.357 -11.664 11.785 1.00 44.19 176 THR A O 1
ATOM 1367 N N . ARG A 1 177 ? -8.592 -13.522 10.796 1.00 35.75 177 ARG A N 1
ATOM 1368 C CA . ARG A 1 177 ? -9.717 -14.395 11.195 1.00 35.75 177 ARG A CA 1
ATOM 1369 C C . ARG A 1 177 ? -9.681 -14.810 12.678 1.00 35.75 177 ARG A C 1
ATOM 1371 O O . ARG A 1 177 ? -10.546 -15.564 13.099 1.00 35.75 177 ARG A O 1
ATOM 1378 N N . THR A 1 178 ? -8.665 -14.405 13.442 1.00 35.44 178 THR A N 1
ATOM 1379 C CA . THR A 1 178 ? -8.294 -15.052 14.715 1.00 35.44 178 THR A CA 1
ATOM 1380 C C . THR A 1 178 ? -8.766 -14.338 15.982 1.00 35.44 178 THR A C 1
ATOM 1382 O O . THR A 1 178 ? -8.578 -14.874 17.066 1.00 35.44 178 THR A O 1
ATOM 1385 N N . GLY A 1 179 ? -9.417 -13.176 15.891 1.00 36.62 179 GLY A N 1
ATOM 1386 C CA . GLY A 1 179 ? -10.021 -12.530 17.059 1.00 36.62 179 GLY A CA 1
ATOM 1387 C C . GLY A 1 179 ? -11.496 -12.890 17.193 1.00 36.62 179 GLY A C 1
ATOM 1388 O O . GLY A 1 179 ? -12.315 -12.372 16.435 1.00 36.62 179 GLY A O 1
ATOM 1389 N N . SER A 1 180 ? -11.863 -13.745 18.153 1.00 29.06 180 SER A N 1
ATOM 1390 C CA . SER A 1 180 ? -13.267 -13.900 18.542 1.00 29.06 180 SER A CA 1
ATOM 1391 C C . SER A 1 180 ? -13.743 -12.594 19.184 1.00 29.06 180 SER A C 1
ATOM 1393 O O . SER A 1 180 ? -13.468 -12.333 20.356 1.00 29.06 180 SER A O 1
ATOM 1395 N N . TRP A 1 181 ? -14.449 -11.754 18.433 1.00 36.22 181 TRP A N 1
ATOM 1396 C CA . TRP A 1 181 ? -15.161 -10.614 19.003 1.00 36.22 181 TRP A CA 1
ATOM 1397 C C . TRP A 1 181 ? -16.386 -11.148 19.742 1.00 36.22 181 TRP A C 1
ATOM 1399 O O . TRP A 1 181 ? -17.462 -11.309 19.170 1.00 36.22 181 TRP A O 1
ATOM 1409 N N . ARG A 1 182 ? -16.220 -11.483 21.025 1.00 30.66 182 ARG A N 1
ATOM 1410 C CA . ARG A 1 182 ? -17.370 -11.702 21.902 1.00 30.66 182 ARG A CA 1
ATOM 1411 C C . ARG A 1 182 ? -18.047 -10.349 22.091 1.00 30.66 182 ARG A C 1
ATOM 1413 O O . ARG A 1 182 ? -17.414 -9.384 22.510 1.00 30.66 182 ARG A O 1
ATOM 1420 N N . ARG A 1 183 ? -19.326 -10.280 21.727 1.00 29.98 183 ARG A N 1
ATOM 1421 C CA . ARG A 1 183 ? -20.200 -9.124 21.929 1.00 29.98 183 ARG A CA 1
ATOM 1422 C C . ARG A 1 183 ? -20.165 -8.760 23.421 1.00 29.98 183 ARG A C 1
ATOM 1424 O O . ARG A 1 183 ? -20.744 -9.471 24.235 1.00 29.98 183 ARG A O 1
ATOM 1431 N N . CYS A 1 184 ? -19.456 -7.693 23.790 1.00 27.91 184 CYS A N 1
ATOM 1432 C CA . CYS A 1 184 ? -19.525 -7.148 25.143 1.00 27.91 184 CYS A CA 1
ATOM 1433 C C . CYS A 1 184 ? -20.892 -6.482 25.307 1.00 27.91 184 CYS A C 1
ATOM 1435 O O . CYS A 1 184 ? -21.088 -5.337 24.908 1.00 27.91 184 CYS A O 1
ATOM 1437 N N . THR A 1 185 ? -21.856 -7.218 25.851 1.00 26.86 185 THR A N 1
ATOM 1438 C CA . THR A 1 185 ? -23.103 -6.638 26.352 1.00 26.86 185 THR A CA 1
ATOM 1439 C C . THR A 1 185 ? -22.794 -5.779 27.580 1.00 26.86 185 THR A C 1
ATOM 1441 O O . THR A 1 185 ? -22.041 -6.238 28.447 1.00 26.86 185 THR A O 1
ATOM 1444 N N . PRO A 1 186 ? -23.358 -4.569 27.706 1.00 27.00 186 PRO A N 1
ATOM 1445 C CA . PRO A 1 186 ? -23.167 -3.755 28.894 1.00 27.00 186 PRO A CA 1
ATOM 1446 C C . PRO A 1 186 ? -23.922 -4.409 30.055 1.00 27.00 186 PRO A C 1
ATOM 1448 O O . PRO A 1 186 ? -25.150 -4.402 30.078 1.00 27.00 186 PRO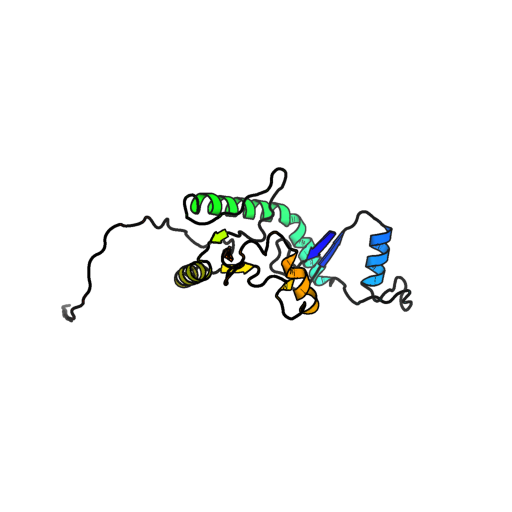 A O 1
ATOM 1451 N N . ARG A 1 187 ? -23.206 -5.005 31.017 1.00 27.83 187 ARG A N 1
ATOM 1452 C CA . ARG A 1 187 ? -23.803 -5.290 32.325 1.00 27.83 187 ARG A CA 1
ATOM 1453 C C . ARG A 1 187 ? -23.826 -3.988 33.109 1.00 27.83 187 ARG A C 1
ATOM 1455 O O . ARG A 1 187 ? -22.791 -3.473 33.522 1.00 27.83 187 ARG A O 1
ATOM 1462 N N . SER A 1 188 ? -25.029 -3.455 33.249 1.00 28.92 188 SER A N 1
ATOM 1463 C CA . SER A 1 188 ? -25.405 -2.506 34.281 1.00 28.92 188 SER A CA 1
ATOM 1464 C C . SER A 1 188 ? -25.156 -3.111 35.664 1.00 28.92 188 SER A C 1
ATOM 1466 O O . SER A 1 188 ? -25.587 -4.234 35.930 1.00 28.92 188 SER A O 1
ATOM 1468 N N . THR A 1 189 ? -24.464 -2.332 36.497 1.00 27.73 189 THR A N 1
ATOM 1469 C CA . THR A 1 189 ? -24.701 -2.067 37.932 1.00 27.73 189 THR A CA 1
ATOM 1470 C C . THR A 1 189 ? -23.394 -2.158 38.747 1.00 27.73 189 THR A C 1
ATOM 1472 O O . THR A 1 189 ? -22.698 -3.170 38.664 1.00 27.73 189 THR A O 1
ATOM 1475 N N . PRO A 1 190 ? -23.028 -1.105 39.509 1.00 31.61 190 PRO A N 1
ATOM 1476 C CA . PRO A 1 190 ? -21.784 -1.026 40.272 1.00 31.61 190 PRO A CA 1
ATOM 1477 C C . PRO A 1 190 ? -21.972 -1.514 41.717 1.00 31.61 190 PRO A C 1
ATOM 1479 O O . PRO A 1 190 ? -23.007 -1.245 42.320 1.00 31.61 190 PRO A O 1
ATOM 1482 N N . CYS A 1 191 ? -20.956 -2.147 42.313 1.00 25.09 191 CYS A N 1
ATOM 1483 C CA . CYS A 1 191 ? -20.835 -2.185 43.772 1.00 25.09 191 CYS A CA 1
ATOM 1484 C C . CYS A 1 191 ? -19.372 -2.334 44.233 1.00 25.09 191 CYS A C 1
ATOM 1486 O O . CYS A 1 191 ? -18.700 -3.302 43.894 1.00 25.09 191 CYS A O 1
ATOM 1488 N N . ALA A 1 192 ? -18.926 -1.286 44.931 1.00 26.92 192 ALA A N 1
ATOM 1489 C CA . ALA A 1 192 ? -17.977 -1.179 46.043 1.00 26.92 192 ALA A CA 1
ATOM 1490 C C . ALA A 1 192 ? -16.798 -2.175 46.220 1.00 26.92 192 ALA A C 1
ATOM 1492 O O . ALA A 1 192 ? -16.967 -3.371 46.418 1.00 26.92 192 ALA A O 1
ATOM 1493 N N . SER A 1 193 ? -15.594 -1.581 46.275 1.00 27.86 193 SER A N 1
ATOM 1494 C CA . SER A 1 193 ? -14.551 -1.720 47.324 1.00 27.86 193 SER A CA 1
ATOM 1495 C C . SER A 1 193 ? -14.966 -2.497 48.592 1.00 27.86 193 SER A C 1
ATOM 1497 O O . SER A 1 193 ? -16.052 -2.239 49.091 1.00 27.86 193 SER A O 1
ATOM 1499 N N . GLN A 1 194 ? -14.178 -3.343 49.267 1.00 28.02 194 GLN A N 1
ATOM 1500 C CA . GLN A 1 194 ? -12.727 -3.443 49.532 1.00 28.02 194 GLN A CA 1
ATOM 1501 C C . GLN A 1 194 ? -12.463 -4.842 50.201 1.00 28.02 194 GLN A C 1
ATOM 1503 O O . GLN A 1 194 ? -13.402 -5.633 50.274 1.00 28.02 194 GLN A O 1
ATOM 1508 N N . PRO A 1 195 ? -11.222 -5.207 50.600 1.00 40.06 195 PRO A N 1
ATOM 1509 C CA . PRO A 1 195 ? -10.704 -6.581 50.611 1.00 40.06 195 PRO A CA 1
ATOM 1510 C C . PRO A 1 195 ? -10.792 -7.279 51.975 1.00 40.06 195 PRO A C 1
ATOM 1512 O O . PRO A 1 195 ? -10.859 -6.608 52.993 1.00 40.06 195 PRO A O 1
ATOM 1515 N N . GLU A 1 196 ? -10.633 -8.607 52.002 1.00 28.47 196 GLU A N 1
ATOM 1516 C CA . GLU A 1 196 ? -10.120 -9.295 53.190 1.00 28.47 196 GLU A CA 1
ATOM 1517 C C . GLU A 1 196 ? -9.429 -10.625 52.849 1.00 28.47 196 GLU A C 1
ATOM 1519 O O . GLU A 1 196 ? -9.893 -11.451 52.065 1.00 28.47 196 GLU A O 1
ATOM 1524 N N . THR A 1 197 ? -8.252 -10.772 53.441 1.00 29.03 197 THR A N 1
ATOM 1525 C CA . THR A 1 197 ? -7.406 -11.956 53.539 1.00 29.03 197 THR A CA 1
ATOM 1526 C C . THR A 1 197 ? -8.051 -13.034 54.408 1.00 29.03 197 THR A C 1
ATOM 1528 O O . THR A 1 197 ? -8.405 -12.733 55.541 1.00 29.03 197 THR A O 1
ATOM 1531 N N . SER A 1 198 ? -8.039 -14.303 53.995 1.00 28.50 198 SER A N 1
ATOM 1532 C CA . SER A 1 198 ? -7.607 -15.385 54.894 1.00 28.50 198 SER A CA 1
ATOM 1533 C C . SER A 1 198 ? -7.264 -16.661 54.125 1.00 28.50 198 SER A C 1
ATOM 1535 O O . SER A 1 198 ? -7.921 -17.061 53.166 1.00 28.50 198 SER A O 1
ATOM 1537 N N . ALA A 1 199 ? -6.159 -17.267 54.546 1.00 29.31 199 ALA A N 1
ATOM 1538 C CA . ALA A 1 199 ? -5.728 -18.589 54.154 1.00 29.31 199 ALA A CA 1
ATOM 1539 C C . ALA A 1 199 ? -6.529 -19.638 54.934 1.00 29.31 199 ALA A C 1
ATOM 1541 O O . ALA A 1 199 ? -6.693 -19.508 56.144 1.00 29.31 199 ALA A O 1
ATOM 1542 N N . ALA A 1 200 ? -6.922 -20.725 54.274 1.00 29.58 200 ALA A N 1
ATOM 1543 C CA . ALA A 1 200 ? -7.308 -21.953 54.953 1.00 29.58 200 ALA A CA 1
ATOM 1544 C C . ALA A 1 200 ? -6.689 -23.146 54.222 1.00 29.58 200 ALA A C 1
ATOM 1546 O O . ALA A 1 200 ? -7.047 -23.483 53.095 1.00 29.58 200 ALA A O 1
ATOM 1547 N N . ARG A 1 201 ? -5.704 -23.746 54.895 1.00 28.78 201 ARG A N 1
ATOM 1548 C CA . ARG A 1 201 ? -5.192 -25.093 54.643 1.00 28.78 201 ARG A CA 1
ATOM 1549 C C . ARG A 1 201 ? -6.324 -26.092 54.866 1.00 28.78 201 ARG A C 1
ATOM 1551 O O . ARG A 1 201 ? -7.021 -25.976 55.868 1.00 28.78 201 ARG A O 1
ATOM 1558 N N . VAL A 1 202 ? -6.413 -27.121 54.028 1.00 34.59 202 VAL A N 1
ATOM 1559 C CA . VAL A 1 202 ? -7.030 -28.396 54.414 1.00 34.59 202 VAL A CA 1
ATOM 1560 C C . VAL A 1 202 ? -6.113 -29.524 53.952 1.00 34.59 202 VAL A C 1
ATOM 1562 O O . VAL A 1 202 ? -5.792 -29.659 52.775 1.00 34.59 202 VAL A O 1
ATOM 1565 N N . SER A 1 203 ? -5.636 -30.260 54.946 1.00 29.58 203 SER A N 1
ATOM 1566 C CA . SER A 1 203 ? -4.885 -31.508 54.901 1.00 29.58 203 SER A CA 1
ATOM 1567 C C . SER A 1 203 ? -5.782 -32.708 54.553 1.00 29.58 203 SER A C 1
ATOM 1569 O O . SER A 1 203 ? -6.928 -32.732 54.988 1.00 29.58 203 SER A O 1
ATOM 1571 N N . SER A 1 204 ? -5.209 -33.657 53.795 1.00 28.27 204 SER A N 1
ATOM 1572 C CA . SER A 1 204 ? -5.288 -35.145 53.791 1.00 28.27 204 SER A CA 1
ATOM 1573 C C . SER A 1 204 ? -6.333 -35.861 54.681 1.00 28.27 204 SER A C 1
ATOM 1575 O O . SER A 1 204 ? -6.625 -35.340 55.756 1.00 28.27 204 SER A O 1
ATOM 1577 N N . PRO A 1 205 ? -6.804 -37.100 54.355 1.00 48.56 205 PRO A N 1
ATOM 1578 C CA . PRO A 1 205 ? -5.940 -38.244 53.982 1.00 48.56 205 PRO A CA 1
ATOM 1579 C C . PRO A 1 205 ? -6.497 -39.304 52.999 1.00 48.56 205 PRO A C 1
ATOM 1581 O O . PRO A 1 205 ? -7.629 -39.762 53.123 1.00 48.56 205 PRO A O 1
ATOM 1584 N N . ASN A 1 206 ? -5.663 -39.755 52.056 1.00 34.25 206 ASN A N 1
ATOM 1585 C CA . ASN A 1 206 ? -4.993 -41.072 52.023 1.00 34.25 206 ASN A CA 1
ATOM 1586 C C . ASN A 1 206 ? -4.077 -41.146 50.795 1.00 34.25 206 ASN A C 1
ATOM 1588 O O . ASN A 1 206 ? -4.469 -40.587 49.747 1.00 34.25 206 ASN A O 1
#

Sequence (206 aa):
MAWSFYPGKNLGAVGDGGAVTTDDPEIARRIAMLRNYGSATKYVNEVKGVNSRLDPLQAAVLAVKLPRLAEWNARRARIAAIYADGLAGTPLTLPTTAAGATHAWHLYVVKTPRRDDLQRALRERGVETLIHYPIAPFRQGAYAEMKDEAGRLPSQTRSPRRSSACRWGRISPRLTRTGSWRRCTPRSTPCASQPETSAARVSSPN